Protein AF-A0A7S1QKM8-F1 (afdb_monomer)

Organism: Alexandrium catenella (NCBI:txid2925)

Foldseek 3Di:
DDKAFQVVQLLLLLQLVLVLCVVQVLEAEAAECVQPLDQVSQVSNLPGPRHDFHEYQALVSCLSHLVRGLEYEHPYFDDDLVRLLSQLVSVLVRHQAEYEDQDLNSLVSNLVSVVVSVAAHEYAFEEELPQPDDGDDAQVSLLVSVVSNVVRVSYDYQYHEQENPVLQQPAEAVVSLVSLLSSLVRSVRNQVSCVVSVHHHNAYEYEEPRCQSSNSVNVRGSYYYYYCSSADFPRQQSHADPVRHGDPSRDHGIDDDWDFPDADVVVRDTDTPDACVNDPQPVHDGDDPPDPPPRDDDDHPDDPPDDD

Nearest PDB structures (foldseek):
  7yqa-assembly2_C  TM=9.653E-01  e=4.923E-33  Chlamydomonas reinhardtii
  7yqa-assembly2_D  TM=9.773E-01  e=6.241E-33  Chlamydomonas reinhardtii
  7yqa-assembly1_B  TM=9.804E-01  e=2.441E-32  Chlamydomonas reinhardtii
  7yqa-assembly1_A  TM=9.303E-01  e=1.336E-33  Chlamydomonas reinhardtii
  6qkb-assembly1_B  TM=9.592E-01  e=1.888E-28  Paracoccus denitrificans

Solvent-accessible surface area (backbone atoms only — not comparable to full-atom values): 16597 Å² total; per-residue (Å²): 97,45,84,42,76,41,62,70,33,25,54,49,22,50,51,49,54,45,56,61,44,61,79,32,85,76,36,34,38,27,41,25,42,72,68,70,77,44,60,70,62,50,50,63,46,57,75,39,75,58,37,74,34,35,26,20,68,45,61,72,54,41,67,68,37,36,88,80,59,36,26,38,37,32,76,41,71,52,92,46,61,73,57,24,35,58,49,31,50,43,37,64,73,68,20,48,44,31,37,31,29,63,47,63,70,38,44,51,38,40,31,56,19,11,56,73,54,73,38,71,34,39,32,24,42,29,34,36,30,72,49,83,78,63,43,28,83,46,36,68,54,49,39,53,46,51,56,56,49,69,76,35,82,28,44,38,83,34,25,35,35,40,52,49,69,70,37,41,70,41,37,53,32,68,61,23,48,50,46,41,52,52,24,44,50,49,46,43,53,30,51,52,43,25,44,76,72,72,41,68,61,81,36,28,33,24,38,30,65,60,35,37,68,55,37,46,68,59,81,54,36,35,28,31,34,34,33,50,44,41,25,40,50,77,67,62,40,61,20,27,36,92,89,66,46,62,43,70,86,43,43,75,12,66,44,72,49,62,48,81,76,45,76,41,73,92,77,74,41,74,39,60,62,53,48,71,94,74,46,76,54,93,85,45,71,80,84,61,90,96,54,62,83,86,75,60,90,76,82,88,91,81,63,103,81,69,83,135

Radius of gyration: 21.2 Å; Cα contacts (8 Å, |Δi|>4): 618; chains: 1; bounding box: 53×43×66 Å

Mean predicted aligned error: 3.87 Å

Sequence (308 aa):
PALVLELDALEANIRRMTETLGGFPDVALRPHAKSHKTVEVAMLQMHQPRTVGVCCQKVAEAVAMADAVGDILLTNEIATPAKARRLAALARRGCSVTAVVDSLQSAELLAAAARTEGVRLGVLVDVNVGQDRCGVDGPQEAVALARGLAELPELHFRGIQGYQGLAQHIRNHSERSAAAAAAAARAREVVSALEAAGFQCEVVTGGGTGTYEFDAASGVFTEVQPGSYVFGDVDYSRNLDAEGDPVSAWRQSLFVAATVVSRNTAARRVVLDAGLKAVSYDSGPPLVRGWPDSAARIESGGGGHTNP

InterPro domains:
  IPR001608 Alanine racemase, N-terminal [PF01168] (6-233)
  IPR026956 D-serine dehydratase-like domain [PF14031] (253-288)
  IPR029066 PLP-binding barrel [G3DSA:3.20.20.10] (7-231)
  IPR029066 PLP-binding barrel [SSF51419] (7-237)
  IPR042208 D-serine dehydratase-like domain superfamily [G3DSA:2.40.37.20] (1-293)
  IPR051466 D-amino acid metabolism enzyme [PTHR28004] (1-286)

Structure (mmCIF, N/CA/C/O backbone):
data_AF-A0A7S1QKM8-F1
#
_entry.id   AF-A0A7S1QKM8-F1
#
loop_
_atom_site.group_PDB
_atom_site.id
_atom_site.type_symbol
_atom_site.label_atom_id
_atom_site.label_alt_id
_atom_site.label_comp_id
_atom_site.label_asym_id
_atom_site.label_entity_id
_atom_site.label_seq_id
_atom_site.pdbx_PDB_ins_code
_atom_site.Cartn_x
_atom_site.Cartn_y
_atom_site.Cartn_z
_atom_site.occupancy
_atom_site.B_iso_or_equiv
_atom_site.auth_seq_id
_atom_site.auth_comp_id
_atom_site.auth_asym_id
_atom_site.auth_atom_id
_atom_site.pdbx_PDB_model_num
ATOM 1 N N . PRO A 1 1 ? 3.339 0.721 -29.701 1.00 95.25 1 PRO A N 1
ATOM 2 C CA . PRO A 1 1 ? 3.764 0.154 -28.398 1.00 95.25 1 PRO A CA 1
ATOM 3 C C . PRO A 1 1 ? 2.624 -0.576 -27.658 1.00 95.25 1 PRO A C 1
ATOM 5 O O . PRO A 1 1 ? 1.459 -0.231 -27.846 1.00 95.25 1 PRO A O 1
ATOM 8 N N . ALA A 1 2 ? 2.957 -1.563 -26.821 1.00 97.94 2 ALA A N 1
ATOM 9 C CA . ALA A 1 2 ? 1.993 -2.307 -25.999 1.00 97.94 2 ALA A CA 1
ATOM 10 C C . ALA A 1 2 ? 2.576 -2.632 -24.618 1.00 97.94 2 ALA A C 1
ATOM 12 O O . ALA A 1 2 ? 3.762 -2.940 -24.520 1.00 97.94 2 ALA A O 1
ATOM 13 N N . LEU A 1 3 ? 1.748 -2.587 -23.571 1.00 97.62 3 LEU A N 1
ATOM 14 C CA . LEU A 1 3 ? 2.111 -3.096 -22.248 1.00 97.62 3 LEU A CA 1
ATOM 15 C C . LEU A 1 3 ? 1.939 -4.621 -22.259 1.00 97.62 3 LEU A C 1
ATOM 17 O O . LEU A 1 3 ? 0.858 -5.118 -22.569 1.00 97.62 3 LEU A O 1
ATOM 21 N N . VAL A 1 4 ? 3.013 -5.349 -21.981 1.00 97.94 4 VAL A N 1
ATOM 22 C CA . VAL A 1 4 ? 3.089 -6.808 -22.075 1.00 97.94 4 VAL A CA 1
ATOM 23 C C . VAL A 1 4 ? 3.390 -7.376 -20.701 1.00 97.94 4 VAL A C 1
ATOM 25 O O . VAL A 1 4 ? 4.343 -6.951 -20.047 1.00 97.94 4 VAL A O 1
ATOM 28 N N . LEU A 1 5 ? 2.584 -8.351 -20.293 1.00 98.00 5 LEU A N 1
ATOM 29 C CA . LEU A 1 5 ? 2.762 -9.093 -19.057 1.00 98.00 5 LEU A CA 1
ATOM 30 C C . LEU A 1 5 ? 3.339 -10.478 -19.363 1.00 98.00 5 LEU A C 1
ATOM 32 O O . LEU A 1 5 ? 2.802 -11.204 -20.196 1.00 98.00 5 LEU A O 1
ATOM 36 N N . GLU A 1 6 ? 4.424 -10.836 -18.688 1.00 98.06 6 GLU A N 1
ATOM 37 C CA . GLU A 1 6 ? 4.975 -12.188 -18.665 1.00 98.06 6 GLU A CA 1
ATOM 38 C C . GLU A 1 6 ? 4.320 -12.940 -17.500 1.00 98.06 6 GLU A C 1
ATOM 40 O O . GLU A 1 6 ? 4.589 -12.656 -16.329 1.00 98.06 6 GLU A O 1
ATOM 45 N N . LEU A 1 7 ? 3.383 -13.828 -17.833 1.00 98.06 7 LEU A N 1
ATOM 46 C CA . LEU A 1 7 ? 2.485 -14.437 -16.858 1.00 98.06 7 LEU A CA 1
ATOM 47 C C . LEU A 1 7 ? 3.230 -15.359 -15.886 1.00 98.06 7 LEU A C 1
ATOM 49 O O . LEU A 1 7 ? 2.967 -15.292 -14.686 1.00 98.06 7 LEU A O 1
ATOM 53 N N . ASP A 1 8 ? 4.209 -16.134 -16.361 1.00 98.38 8 ASP A N 1
ATOM 54 C CA . ASP A 1 8 ? 4.941 -17.079 -15.513 1.00 98.38 8 ASP A CA 1
ATOM 55 C C . ASP A 1 8 ? 5.763 -16.337 -14.446 1.00 98.38 8 ASP A C 1
ATOM 57 O O . ASP A 1 8 ? 5.828 -16.753 -13.285 1.00 98.38 8 ASP A O 1
ATOM 61 N N . ALA A 1 9 ? 6.382 -15.210 -14.809 1.00 98.25 9 ALA A N 1
ATOM 62 C CA . ALA A 1 9 ? 7.081 -14.330 -13.880 1.00 98.25 9 ALA A CA 1
ATOM 63 C C . ALA A 1 9 ? 6.127 -13.678 -12.874 1.00 98.25 9 ALA A C 1
ATOM 65 O O . ALA A 1 9 ? 6.453 -13.649 -11.687 1.00 98.25 9 ALA A O 1
ATOM 66 N N . LEU A 1 10 ? 4.959 -13.193 -13.312 1.00 98.62 10 LEU A N 1
ATOM 67 C CA . LEU A 1 10 ? 3.956 -12.626 -12.407 1.00 98.62 10 LEU A CA 1
ATOM 68 C C . LEU A 1 10 ? 3.489 -13.673 -11.382 1.00 98.62 10 LEU A C 1
ATOM 70 O O . LEU A 1 10 ? 3.520 -13.414 -10.179 1.00 98.62 10 LEU A O 1
ATOM 74 N N . GLU A 1 11 ? 3.110 -14.868 -11.829 1.00 98.31 11 GLU A N 1
ATOM 75 C CA . GLU A 1 11 ? 2.658 -15.947 -10.945 1.00 98.31 11 GLU A CA 1
ATOM 76 C C . GLU A 1 11 ? 3.771 -16.451 -10.014 1.00 98.31 11 GLU A C 1
ATOM 78 O O . GLU A 1 11 ? 3.518 -16.786 -8.853 1.00 98.31 11 GLU A O 1
ATOM 83 N N . ALA A 1 12 ? 5.022 -16.488 -10.485 1.00 98.31 12 ALA A N 1
ATOM 84 C CA . ALA A 1 12 ? 6.175 -16.796 -9.641 1.00 98.31 12 ALA A CA 1
ATOM 85 C C . ALA A 1 12 ? 6.385 -15.735 -8.548 1.00 98.31 12 ALA A C 1
ATOM 87 O O . ALA A 1 12 ? 6.608 -16.094 -7.393 1.00 98.31 12 ALA A O 1
ATOM 88 N N . ASN A 1 13 ? 6.263 -14.446 -8.880 1.00 98.56 13 ASN A N 1
ATOM 89 C CA . ASN A 1 13 ? 6.371 -13.358 -7.906 1.00 98.56 13 ASN A CA 1
ATOM 90 C C . ASN A 1 13 ? 5.248 -13.411 -6.860 1.00 98.56 13 ASN A C 1
ATOM 92 O O . ASN A 1 13 ? 5.504 -13.237 -5.668 1.00 98.56 13 ASN A O 1
ATOM 96 N N . ILE A 1 14 ? 4.011 -13.677 -7.301 1.00 98.50 14 ILE A N 1
ATOM 97 C CA . ILE A 1 14 ? 2.837 -13.828 -6.432 1.00 98.50 14 ILE A CA 1
ATOM 98 C C . ILE A 1 14 ? 3.057 -14.945 -5.406 1.00 98.50 14 ILE A C 1
ATOM 100 O O . ILE A 1 14 ? 2.920 -14.692 -4.209 1.00 98.50 14 ILE A O 1
ATOM 104 N N . ARG A 1 15 ? 3.468 -16.138 -5.857 1.00 97.94 15 ARG A N 1
ATOM 105 C CA . ARG A 1 15 ? 3.771 -17.268 -4.962 1.00 97.94 15 ARG A CA 1
ATOM 106 C C . ARG A 1 15 ? 4.905 -16.945 -3.998 1.00 97.94 15 ARG A C 1
ATOM 108 O O . ARG A 1 15 ? 4.739 -17.111 -2.790 1.00 97.94 15 ARG A O 1
ATOM 115 N N . ARG A 1 16 ? 6.015 -16.405 -4.515 1.00 97.50 16 ARG A N 1
ATOM 116 C CA . ARG A 1 16 ? 7.198 -16.078 -3.712 1.00 97.50 16 ARG A CA 1
ATOM 117 C C . ARG A 1 16 ? 6.876 -15.142 -2.550 1.00 97.50 16 ARG A C 1
ATOM 119 O O . ARG A 1 16 ? 7.373 -15.363 -1.456 1.00 97.50 16 ARG A O 1
ATOM 126 N N . MET A 1 17 ? 6.039 -14.122 -2.757 1.00 97.88 17 MET A N 1
ATOM 127 C CA . MET A 1 17 ? 5.629 -13.218 -1.674 1.00 97.88 17 MET A CA 1
ATOM 128 C C . MET A 1 17 ? 4.993 -13.981 -0.509 1.00 97.88 17 MET A C 1
ATOM 130 O O . MET A 1 17 ? 5.359 -13.775 0.646 1.00 97.88 17 MET A O 1
ATOM 134 N N . THR A 1 18 ? 4.068 -14.892 -0.806 1.00 95.81 18 THR A N 1
ATOM 135 C CA . THR A 1 18 ? 3.399 -15.680 0.235 1.00 95.81 18 THR A CA 1
ATOM 136 C C . THR A 1 18 ? 4.277 -16.775 0.831 1.00 95.81 18 THR A C 1
ATOM 138 O O . THR A 1 18 ? 4.128 -17.083 2.011 1.00 95.81 18 THR A O 1
ATOM 141 N N . GLU A 1 19 ? 5.232 -17.312 0.065 1.00 96.75 19 GLU A N 1
ATOM 142 C CA . GLU A 1 19 ? 6.268 -18.217 0.577 1.00 96.75 19 GLU A CA 1
ATOM 143 C C . GLU A 1 19 ? 7.169 -17.499 1.589 1.00 96.75 19 GLU A C 1
ATOM 145 O O . GLU A 1 19 ? 7.347 -18.003 2.697 1.00 96.75 19 GLU A O 1
ATOM 150 N N . THR A 1 20 ? 7.662 -16.296 1.266 1.00 95.56 20 THR A N 1
ATOM 151 C CA . THR A 1 20 ? 8.459 -15.489 2.204 1.00 95.56 20 THR A CA 1
ATOM 152 C C . THR A 1 20 ? 7.645 -15.115 3.441 1.00 95.56 20 THR A C 1
ATOM 154 O O . THR A 1 20 ? 8.115 -15.284 4.566 1.00 95.56 20 THR A O 1
ATOM 157 N N . LEU A 1 21 ? 6.390 -14.682 3.264 1.00 96.62 21 LEU A N 1
ATOM 158 C CA . LEU A 1 21 ? 5.497 -14.387 4.391 1.00 96.62 21 LEU A CA 1
ATOM 159 C C . LEU A 1 21 ? 5.140 -15.620 5.233 1.00 96.62 21 LEU A C 1
ATOM 161 O O . LEU A 1 21 ? 4.697 -15.477 6.370 1.00 96.62 21 LEU A O 1
ATOM 165 N N . GLY A 1 22 ? 5.389 -16.835 4.736 1.00 96.56 22 GLY A N 1
ATOM 166 C CA . GLY A 1 22 ? 5.305 -18.064 5.521 1.00 96.56 22 GLY A CA 1
ATOM 167 C C . GLY A 1 22 ? 6.188 -18.056 6.775 1.00 96.56 22 GLY A C 1
ATOM 168 O O . GLY A 1 22 ? 5.835 -18.720 7.749 1.00 96.56 22 GLY A O 1
ATOM 169 N N . GLY A 1 23 ? 7.273 -17.270 6.783 1.00 97.00 23 GLY A N 1
ATOM 170 C CA . GLY A 1 23 ? 8.137 -17.056 7.950 1.00 97.00 23 GLY A CA 1
ATOM 171 C C . GLY A 1 23 ? 7.540 -16.160 9.044 1.00 97.00 23 GLY A C 1
ATOM 172 O O . GLY A 1 23 ? 8.079 -16.125 10.148 1.00 97.00 23 GLY A O 1
ATOM 173 N N . PHE A 1 24 ? 6.423 -15.476 8.774 1.00 97.38 24 PHE A N 1
ATOM 174 C CA . PHE A 1 24 ? 5.782 -14.523 9.686 1.00 97.38 24 PHE A CA 1
ATOM 175 C C . PHE A 1 24 ? 4.310 -14.914 9.891 1.00 97.38 24 PHE A C 1
ATOM 177 O O . PHE A 1 24 ? 3.410 -14.341 9.272 1.00 97.38 24 PHE A O 1
ATOM 184 N N . PRO A 1 25 ? 4.030 -15.943 10.714 1.00 94.06 25 PRO A N 1
ATOM 185 C CA . PRO A 1 25 ? 2.724 -16.587 10.735 1.00 94.06 25 PRO A CA 1
ATOM 186 C C . PRO A 1 25 ? 1.568 -15.699 11.205 1.00 94.06 25 PRO A C 1
ATOM 188 O O . PRO A 1 25 ? 0.426 -15.992 10.851 1.00 94.06 25 PRO A O 1
ATOM 191 N N . ASP A 1 26 ? 1.868 -14.619 11.918 1.00 96.00 26 ASP A N 1
ATOM 192 C CA . ASP A 1 26 ? 0.886 -13.675 12.455 1.00 96.00 26 ASP A CA 1
ATOM 193 C C . ASP A 1 26 ? 0.690 -12.439 11.559 1.00 96.00 26 ASP A C 1
ATOM 195 O O . ASP A 1 26 ? -0.041 -11.519 11.921 1.00 96.00 26 ASP A O 1
ATOM 199 N N . VAL A 1 27 ? 1.330 -12.413 10.383 1.00 98.50 27 VAL A N 1
ATOM 200 C CA . VAL A 1 27 ? 1.268 -11.292 9.441 1.00 98.50 27 VAL A CA 1
ATOM 201 C C . VAL A 1 27 ? 0.475 -11.684 8.199 1.00 98.50 27 VAL A C 1
ATOM 203 O O . VAL A 1 27 ? 0.784 -12.657 7.501 1.00 98.50 27 VAL A O 1
ATOM 206 N N . ALA A 1 28 ? -0.567 -10.909 7.919 1.00 98.62 28 ALA A N 1
ATOM 207 C CA . ALA A 1 28 ? -1.385 -11.039 6.727 1.00 98.62 28 ALA A CA 1
ATOM 208 C C . ALA A 1 28 ? -0.788 -10.276 5.534 1.00 98.62 28 ALA A C 1
ATOM 210 O O . ALA A 1 28 ? -0.077 -9.280 5.682 1.00 98.62 28 ALA A O 1
ATOM 211 N N . LEU A 1 29 ? -1.129 -10.721 4.327 1.00 98.81 29 LEU A N 1
ATOM 212 C CA . LEU A 1 29 ? -0.844 -10.009 3.089 1.00 98.81 29 LEU A CA 1
ATOM 213 C C . LEU A 1 29 ? -2.105 -9.275 2.627 1.00 98.81 29 LEU A C 1
ATOM 215 O O . LEU A 1 29 ? -3.150 -9.889 2.418 1.00 98.81 29 LEU A O 1
ATOM 219 N N . ARG A 1 30 ? -2.004 -7.971 2.384 1.00 98.81 30 ARG A N 1
ATOM 220 C CA . ARG A 1 30 ? -3.048 -7.207 1.698 1.00 98.81 30 ARG A CA 1
ATOM 221 C C . ARG A 1 30 ? -2.434 -6.453 0.523 1.00 98.81 30 ARG A C 1
ATOM 223 O O . ARG A 1 30 ? -2.050 -5.292 0.655 1.00 98.81 30 ARG A O 1
ATOM 230 N N . PRO A 1 31 ? -2.294 -7.097 -0.643 1.00 98.69 31 PRO A N 1
ATOM 231 C CA . PRO A 1 31 ? -1.526 -6.532 -1.725 1.00 98.69 31 PRO A CA 1
ATOM 232 C C . PRO A 1 31 ? -2.205 -5.298 -2.306 1.00 98.69 31 PRO A C 1
ATOM 234 O O . PRO A 1 31 ? -3.427 -5.120 -2.253 1.00 98.69 31 PRO A O 1
ATOM 237 N N . HIS A 1 32 ? -1.390 -4.420 -2.880 1.00 98.69 32 HIS A N 1
ATOM 238 C CA . HIS A 1 32 ? -1.867 -3.117 -3.307 1.00 98.69 32 HIS A CA 1
ATOM 239 C C . HIS A 1 32 ? -2.251 -3.076 -4.786 1.00 98.69 32 HIS A C 1
ATOM 241 O O . HIS A 1 32 ? -1.406 -2.995 -5.680 1.00 98.69 32 HIS A O 1
ATOM 247 N N . ALA A 1 33 ? -3.557 -2.981 -5.035 1.00 98.56 33 ALA A N 1
ATOM 248 C CA . ALA A 1 33 ? -4.129 -2.947 -6.374 1.00 98.56 33 ALA A CA 1
ATOM 249 C C . ALA A 1 33 ? -3.745 -1.701 -7.191 1.00 98.56 33 ALA A C 1
ATOM 251 O O . ALA A 1 33 ? -3.908 -1.699 -8.410 1.00 98.56 33 ALA A O 1
ATOM 252 N N . LYS A 1 34 ? -3.191 -0.648 -6.567 1.00 98.19 34 LYS A N 1
ATOM 253 C CA . LYS A 1 34 ? -2.778 0.574 -7.277 1.00 98.19 34 LYS A CA 1
ATOM 254 C C . LYS A 1 34 ? -1.708 0.322 -8.332 1.00 98.19 34 LYS A C 1
ATOM 256 O O . LYS A 1 34 ? -1.644 1.085 -9.294 1.00 98.19 34 LYS A O 1
ATOM 261 N N . SER A 1 35 ? -0.906 -0.729 -8.144 1.00 96.69 35 SER A N 1
ATOM 262 C CA . SER A 1 35 ? 0.174 -1.098 -9.054 1.00 96.69 35 SER A CA 1
ATOM 263 C C . SER A 1 35 ? -0.357 -1.631 -10.387 1.00 96.69 35 SER A C 1
ATOM 265 O O . SER A 1 35 ? 0.216 -1.312 -11.420 1.00 96.69 35 SER A O 1
ATOM 267 N N . HIS A 1 36 ? -1.453 -2.400 -10.386 1.00 98.00 36 HIS A N 1
ATOM 268 C CA . HIS A 1 36 ? -1.953 -3.098 -11.584 1.00 98.00 36 HIS A CA 1
ATOM 269 C C . HIS A 1 36 ? -3.360 -2.690 -12.023 1.00 98.00 36 HIS A C 1
ATOM 271 O O . HIS A 1 36 ? -3.678 -2.803 -13.203 1.00 98.00 36 HIS A O 1
ATOM 277 N N . LYS A 1 37 ? -4.223 -2.248 -11.099 1.00 98.06 37 LYS A N 1
ATOM 278 C CA . LYS A 1 37 ? -5.617 -1.830 -11.353 1.00 98.06 37 LYS A CA 1
ATOM 279 C C . LYS A 1 37 ? -6.420 -2.840 -12.189 1.00 98.06 37 LYS A C 1
ATOM 281 O O . LYS A 1 37 ? -7.310 -2.465 -12.942 1.00 98.06 37 LYS A O 1
ATOM 286 N N . THR A 1 38 ? -6.086 -4.117 -12.033 1.00 98.31 38 THR A N 1
ATOM 287 C CA . THR A 1 38 ? -6.604 -5.244 -12.819 1.00 98.31 38 THR A CA 1
ATOM 288 C C . THR A 1 38 ? -7.193 -6.286 -11.875 1.00 98.31 38 THR A C 1
ATOM 290 O O . THR A 1 38 ? -6.484 -6.736 -10.969 1.00 98.31 38 THR A O 1
ATOM 293 N N . VAL A 1 39 ? -8.465 -6.642 -12.074 1.00 98.44 39 VAL A N 1
ATOM 294 C CA . VAL A 1 39 ? -9.218 -7.565 -11.205 1.00 98.44 39 VAL A CA 1
ATOM 295 C C . VAL A 1 39 ? -8.634 -8.971 -11.270 1.00 98.44 39 VAL A C 1
ATOM 297 O O . VAL A 1 39 ? -8.472 -9.620 -10.245 1.00 98.44 39 VAL A O 1
ATOM 300 N N . GLU A 1 40 ? -8.242 -9.423 -12.453 1.00 98.38 40 GLU A N 1
ATOM 301 C CA . GLU A 1 40 ? -7.679 -10.749 -12.687 1.00 98.38 40 GLU A CA 1
ATOM 302 C C . GLU A 1 40 ? -6.390 -10.956 -11.879 1.00 98.38 40 GLU A C 1
ATOM 304 O O . GLU A 1 40 ? -6.230 -11.981 -11.221 1.00 98.38 40 GLU A O 1
ATOM 309 N N . VAL A 1 41 ? -5.512 -9.945 -11.834 1.00 98.50 41 VAL A N 1
ATOM 310 C CA . VAL A 1 41 ? -4.290 -9.978 -11.009 1.00 98.50 41 VAL A CA 1
ATOM 311 C C . VAL A 1 41 ? -4.628 -9.966 -9.516 1.00 98.50 41 VAL A C 1
ATOM 313 O O . VAL A 1 41 ? -4.035 -10.735 -8.763 1.00 98.50 41 VAL A O 1
ATOM 316 N N . ALA A 1 42 ? -5.609 -9.158 -9.090 1.00 98.56 42 ALA A N 1
ATOM 317 C CA . ALA A 1 42 ? -6.073 -9.167 -7.700 1.00 98.56 42 ALA A CA 1
ATOM 318 C C . ALA A 1 42 ? -6.576 -10.561 -7.299 1.00 98.56 42 ALA A C 1
ATOM 320 O O . ALA A 1 42 ? -6.218 -11.068 -6.241 1.00 98.56 42 ALA A O 1
ATOM 321 N N . MET A 1 43 ? -7.342 -11.224 -8.168 1.00 98.56 43 MET A N 1
ATOM 322 C CA . MET A 1 43 ? -7.837 -12.572 -7.902 1.00 98.56 43 MET A CA 1
ATOM 323 C C . MET A 1 43 ? -6.710 -13.601 -7.842 1.00 98.56 43 MET A C 1
ATOM 325 O O . MET A 1 43 ? -6.740 -14.459 -6.966 1.00 98.56 43 MET A O 1
ATOM 329 N N . LEU A 1 44 ? -5.678 -13.517 -8.689 1.00 98.38 44 LEU A N 1
ATOM 330 C CA . LEU A 1 44 ? -4.497 -14.388 -8.565 1.00 98.38 44 LEU A CA 1
ATOM 331 C C . LEU A 1 44 ? -3.817 -14.254 -7.193 1.00 98.38 44 LEU A C 1
ATOM 333 O O . LEU A 1 44 ? -3.356 -15.253 -6.638 1.00 98.38 44 LEU A O 1
ATOM 337 N N . GLN A 1 45 ? -3.790 -13.045 -6.627 1.00 98.56 45 GLN A N 1
ATOM 338 C CA . GLN A 1 45 ? -3.270 -12.801 -5.280 1.00 98.56 45 GLN A CA 1
ATOM 339 C C . GLN A 1 45 ? -4.214 -13.320 -4.188 1.00 98.56 45 GLN A C 1
ATOM 341 O O . GLN A 1 45 ? -3.752 -13.949 -3.238 1.00 98.56 45 GLN A O 1
ATOM 346 N N . MET A 1 46 ? -5.527 -13.110 -4.334 1.00 98.31 46 MET A N 1
ATOM 347 C CA . MET A 1 46 ? -6.543 -13.592 -3.387 1.00 98.31 46 MET A CA 1
ATOM 348 C C . MET A 1 46 ? -6.572 -15.119 -3.258 1.00 98.31 46 MET A C 1
ATOM 350 O O . MET A 1 46 ? -6.942 -15.630 -2.207 1.00 98.31 46 MET A O 1
ATOM 354 N N . HIS A 1 47 ? -6.154 -15.855 -4.293 1.00 97.62 47 HIS A N 1
ATOM 355 C CA . HIS A 1 47 ? -6.008 -17.313 -4.226 1.00 97.62 47 HIS A CA 1
ATOM 356 C C . HIS A 1 47 ? -4.756 -17.779 -3.464 1.00 97.62 47 HIS A C 1
ATOM 358 O O . HIS A 1 47 ? -4.583 -18.984 -3.275 1.00 97.62 47 HIS A O 1
ATOM 364 N N . GLN A 1 48 ? -3.873 -16.870 -3.037 1.00 97.88 48 GLN A N 1
ATOM 365 C CA . GLN A 1 48 ? -2.701 -17.235 -2.246 1.00 97.88 48 GLN A CA 1
ATOM 366 C C . GLN A 1 48 ? -3.004 -17.284 -0.741 1.00 97.88 48 GLN A C 1
ATOM 368 O O . GLN A 1 48 ? -3.842 -16.523 -0.249 1.00 97.88 48 GLN A O 1
ATOM 373 N N . PRO A 1 49 ? -2.285 -18.127 0.022 1.00 96.31 49 PRO A N 1
ATOM 374 C CA . PRO A 1 49 ? -2.385 -18.150 1.476 1.00 96.31 49 PRO A CA 1
ATOM 375 C C . PRO A 1 49 ? -2.104 -16.780 2.098 1.00 96.31 49 PRO A C 1
ATOM 377 O O . PRO A 1 49 ? -1.288 -16.017 1.589 1.00 96.31 49 PRO A O 1
ATOM 380 N N . ARG A 1 50 ? -2.715 -16.509 3.257 1.00 94.75 50 ARG A N 1
ATOM 381 C CA . ARG A 1 50 ? -2.516 -15.282 4.061 1.00 94.75 50 ARG A CA 1
ATOM 382 C C . ARG A 1 50 ? -3.014 -13.987 3.415 1.00 94.75 50 ARG A C 1
ATOM 384 O O . ARG A 1 50 ? -2.913 -12.943 4.055 1.00 94.75 50 ARG A O 1
ATOM 391 N N . THR A 1 51 ? -3.568 -14.033 2.205 1.00 98.19 51 THR A N 1
ATOM 392 C CA . THR A 1 51 ? -4.140 -12.852 1.556 1.00 98.19 51 THR A CA 1
ATOM 393 C C . THR A 1 51 ? -5.531 -12.546 2.117 1.00 98.19 51 THR A C 1
ATOM 395 O O . THR A 1 51 ? -6.414 -13.398 2.069 1.00 98.19 51 THR A O 1
ATOM 398 N N . VAL A 1 52 ? -5.741 -11.337 2.650 1.00 97.81 52 VAL A N 1
ATOM 399 C CA . VAL A 1 52 ? -6.961 -10.964 3.411 1.00 97.81 52 VAL A CA 1
ATOM 400 C C . VAL A 1 52 ? -7.834 -9.897 2.734 1.00 97.81 52 VAL A C 1
ATOM 402 O O . VAL A 1 52 ? -8.677 -9.272 3.373 1.00 97.81 52 VAL A O 1
ATOM 405 N N . GLY A 1 53 ? -7.629 -9.662 1.441 1.00 98.44 53 GLY A N 1
ATOM 406 C CA . GLY A 1 53 ? -8.282 -8.604 0.665 1.00 98.44 53 GLY A CA 1
ATOM 407 C C . GLY A 1 53 ? -7.256 -7.806 -0.128 1.00 98.44 53 GLY A C 1
ATOM 408 O O . GLY A 1 53 ? -6.110 -8.229 -0.234 1.00 98.44 53 GLY A O 1
ATOM 409 N N . VAL A 1 54 ? -7.625 -6.632 -0.653 1.00 98.75 54 VAL A N 1
ATOM 410 C CA . VAL A 1 54 ? -6.671 -5.746 -1.356 1.00 98.75 54 VAL A CA 1
ATOM 411 C C . VAL A 1 54 ? -6.702 -4.306 -0.855 1.00 98.75 54 VAL A C 1
ATOM 413 O O . VAL A 1 54 ? -7.728 -3.798 -0.397 1.00 98.75 54 VAL A O 1
ATOM 416 N N . CYS A 1 55 ? -5.566 -3.623 -0.991 1.00 98.88 55 CYS A N 1
ATOM 417 C CA . CYS A 1 55 ? -5.458 -2.184 -0.783 1.00 98.88 55 CYS A CA 1
ATOM 418 C C . CYS A 1 55 ? -5.790 -1.420 -2.069 1.00 98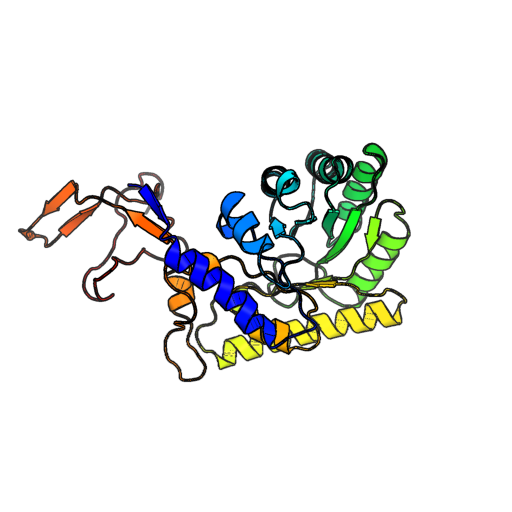.88 55 CYS A C 1
ATOM 420 O O . CYS A 1 55 ? -5.225 -1.685 -3.135 1.00 98.88 55 CYS A O 1
ATOM 422 N N . CYS A 1 56 ? -6.628 -0.392 -1.965 1.00 98.81 56 CYS A N 1
ATOM 423 C CA . CYS A 1 56 ? -6.923 0.565 -3.031 1.00 98.81 56 CYS A CA 1
ATOM 424 C C . CYS A 1 56 ? -6.521 1.979 -2.597 1.00 98.81 56 CYS A C 1
ATOM 426 O O . CYS A 1 56 ? -6.813 2.382 -1.479 1.00 98.81 56 CYS A O 1
ATOM 428 N N . GLN A 1 57 ? -5.912 2.775 -3.486 1.00 98.44 57 GLN A N 1
ATOM 429 C CA . GLN A 1 57 ? -5.539 4.158 -3.132 1.00 98.44 57 GLN A CA 1
ATOM 430 C C . GLN A 1 57 ? -6.703 5.140 -3.330 1.00 98.44 57 GLN A C 1
ATOM 432 O O . GLN A 1 57 ? -6.721 6.231 -2.761 1.00 98.44 57 GLN A O 1
ATOM 437 N N . LYS A 1 58 ? -7.659 4.808 -4.206 1.00 98.38 58 LYS A N 1
ATOM 438 C CA . LYS A 1 58 ? -8.789 5.672 -4.567 1.00 98.38 58 LYS A CA 1
ATOM 439 C C . LYS A 1 58 ? -10.083 4.876 -4.634 1.00 98.38 58 LYS A C 1
ATOM 441 O O . LYS A 1 58 ? -10.096 3.717 -5.034 1.00 98.38 58 LYS A O 1
ATOM 446 N N . VAL A 1 59 ? -11.197 5.556 -4.362 1.00 98.31 59 VAL A N 1
ATOM 447 C CA . VAL A 1 59 ? -12.549 4.969 -4.427 1.00 98.31 59 VAL A CA 1
ATOM 448 C C . VAL A 1 59 ? -12.858 4.356 -5.794 1.00 98.31 59 VAL A C 1
ATOM 450 O O . VAL A 1 59 ? -13.525 3.336 -5.857 1.00 98.31 59 VAL A O 1
ATOM 453 N N . ALA A 1 60 ? -12.364 4.933 -6.893 1.00 98.00 60 ALA A N 1
ATOM 454 C CA . ALA A 1 60 ? -12.577 4.358 -8.225 1.00 98.00 60 ALA A CA 1
ATOM 455 C C . ALA A 1 60 ? -11.927 2.971 -8.382 1.00 98.00 60 ALA A C 1
ATOM 457 O O . ALA A 1 60 ? -12.497 2.104 -9.034 1.00 98.00 60 ALA A O 1
ATOM 458 N N . GLU A 1 61 ? -10.771 2.752 -7.751 1.00 98.44 61 GLU A N 1
ATOM 459 C CA . GLU A 1 61 ? -10.109 1.443 -7.723 1.00 98.44 61 GLU A CA 1
ATOM 460 C C . GLU A 1 61 ? -10.909 0.472 -6.856 1.00 98.44 61 GLU A C 1
ATOM 462 O O . GLU A 1 61 ? -11.205 -0.632 -7.297 1.00 98.44 61 GLU A O 1
ATOM 467 N N . ALA A 1 62 ? -11.355 0.920 -5.676 1.00 98.44 62 ALA A N 1
ATOM 468 C CA . ALA A 1 62 ? -12.207 0.122 -4.797 1.00 98.44 62 ALA A CA 1
ATOM 469 C C . ALA A 1 62 ? -13.501 -0.323 -5.499 1.00 98.44 62 ALA A C 1
ATOM 471 O O . ALA A 1 62 ? -13.873 -1.485 -5.418 1.00 98.44 62 ALA A O 1
ATOM 472 N N . VAL A 1 63 ? -14.153 0.573 -6.250 1.00 98.12 63 VAL A N 1
ATOM 473 C CA . VAL A 1 63 ? -15.357 0.255 -7.036 1.00 98.12 63 VAL A CA 1
ATOM 474 C C . VAL A 1 63 ? -15.089 -0.837 -8.071 1.00 98.12 63 VAL A C 1
ATOM 476 O O . VAL A 1 63 ? -15.953 -1.686 -8.266 1.00 98.12 63 VAL A O 1
ATOM 479 N N . ALA A 1 64 ? -13.923 -0.821 -8.723 1.00 97.94 64 ALA A N 1
ATOM 480 C CA . ALA A 1 64 ? -13.560 -1.829 -9.716 1.00 97.94 64 ALA A CA 1
ATOM 481 C C . ALA A 1 64 ? -13.225 -3.193 -9.084 1.00 97.94 64 ALA A C 1
ATOM 483 O O . ALA A 1 64 ? -13.461 -4.220 -9.708 1.00 97.94 64 ALA A O 1
ATOM 484 N N . MET A 1 65 ? -12.687 -3.202 -7.860 1.00 98.44 65 MET A N 1
ATOM 485 C CA . MET A 1 65 ? -12.209 -4.417 -7.186 1.00 98.44 65 MET A CA 1
ATOM 486 C C . MET A 1 65 ? -13.258 -5.088 -6.291 1.00 98.44 65 MET A C 1
ATOM 488 O O . MET A 1 65 ? -13.203 -6.300 -6.095 1.00 98.44 65 MET A O 1
ATOM 492 N N . ALA A 1 66 ? -14.196 -4.318 -5.731 1.00 97.44 66 ALA A N 1
ATOM 493 C CA . ALA A 1 66 ? -15.034 -4.747 -4.609 1.00 97.44 66 ALA A CA 1
ATOM 494 C C . ALA A 1 66 ? -15.854 -6.016 -4.875 1.00 97.44 66 ALA A C 1
ATOM 496 O O . ALA A 1 66 ? -15.903 -6.880 -4.007 1.00 97.44 66 ALA A O 1
ATOM 497 N N . ASP A 1 67 ? -16.460 -6.150 -6.059 1.00 95.50 67 ASP A N 1
ATOM 498 C CA . ASP A 1 67 ? -17.313 -7.310 -6.365 1.00 95.50 67 ASP A CA 1
ATOM 499 C C . ASP A 1 67 ? -16.527 -8.619 -6.478 1.00 95.50 67 ASP A C 1
ATOM 501 O O . ASP A 1 67 ? -17.080 -9.689 -6.246 1.00 95.50 67 ASP A O 1
ATOM 505 N N . ALA A 1 68 ? -15.251 -8.537 -6.860 1.00 97.06 68 ALA A N 1
ATOM 506 C CA . ALA A 1 68 ? -14.403 -9.707 -7.035 1.00 97.06 68 ALA A CA 1
ATOM 507 C C . ALA A 1 68 ? -13.670 -10.073 -5.739 1.00 97.06 68 ALA A C 1
ATOM 509 O O . ALA A 1 68 ? -13.612 -11.242 -5.371 1.00 97.06 68 ALA A O 1
ATOM 510 N N . VAL A 1 69 ? -13.121 -9.073 -5.042 1.00 97.31 69 VAL A N 1
ATOM 511 C CA . VAL A 1 69 ? -12.262 -9.295 -3.871 1.00 97.31 69 VAL A CA 1
ATOM 512 C C . VAL A 1 69 ? -13.060 -9.450 -2.575 1.00 97.31 69 VAL A C 1
ATOM 514 O O . VAL A 1 69 ? -12.656 -10.209 -1.699 1.00 97.31 69 VAL A O 1
ATOM 517 N N . GLY A 1 70 ? -14.167 -8.721 -2.416 1.00 97.12 70 GLY A N 1
ATOM 518 C CA . GLY A 1 70 ? -15.019 -8.785 -1.224 1.00 97.12 70 GLY A CA 1
ATOM 519 C C . GLY A 1 70 ? -14.453 -8.146 0.054 1.00 97.12 70 GLY A C 1
ATOM 520 O O . GLY A 1 70 ? -15.228 -7.901 0.972 1.00 97.12 70 GLY A O 1
ATOM 521 N N . ASP A 1 71 ? -13.158 -7.819 0.127 1.00 98.62 71 ASP A N 1
ATOM 522 C CA . ASP A 1 71 ? -12.547 -7.087 1.248 1.00 98.62 71 ASP A CA 1
ATOM 523 C C . ASP A 1 71 ? -11.549 -6.021 0.754 1.00 98.62 71 ASP A C 1
ATOM 525 O O . ASP A 1 71 ? -10.521 -6.325 0.137 1.00 98.62 71 ASP A O 1
ATOM 529 N N . ILE A 1 72 ? -11.864 -4.749 1.017 1.00 98.75 72 ILE A N 1
ATOM 530 C CA . ILE A 1 72 ? -11.097 -3.587 0.564 1.00 98.75 72 ILE A CA 1
ATOM 531 C C . ILE A 1 72 ? -10.629 -2.745 1.749 1.00 98.75 72 ILE A C 1
ATOM 533 O O . ILE A 1 72 ? -11.434 -2.270 2.553 1.00 98.75 72 ILE A O 1
ATOM 537 N N . LEU A 1 73 ? -9.330 -2.438 1.759 1.00 98.88 73 LEU A N 1
ATOM 538 C CA . LEU A 1 73 ? -8.767 -1.334 2.533 1.00 98.88 73 LEU A CA 1
ATOM 539 C C . LEU A 1 73 ? -8.507 -0.143 1.607 1.00 98.88 73 LEU A C 1
ATOM 541 O O . LEU A 1 73 ? -7.733 -0.243 0.652 1.00 98.88 73 LEU A O 1
ATOM 545 N N . LEU A 1 74 ? -9.129 1.000 1.882 1.00 98.81 74 LEU A N 1
ATOM 546 C CA . LEU A 1 74 ? -8.784 2.259 1.234 1.00 98.81 74 LEU A CA 1
ATOM 547 C C . LEU A 1 74 ? -7.641 2.937 2.004 1.00 98.81 74 LEU A C 1
ATOM 549 O O . LEU A 1 74 ? -7.873 3.559 3.038 1.00 98.81 74 LEU A O 1
ATOM 553 N N . THR A 1 75 ? -6.425 2.856 1.467 1.00 98.38 75 THR A N 1
ATOM 554 C CA . THR A 1 75 ? -5.168 3.326 2.086 1.00 98.38 75 THR A CA 1
ATOM 555 C C . THR A 1 75 ? -4.912 4.828 1.872 1.00 98.38 75 THR A C 1
ATOM 557 O O . THR A 1 75 ? -3.780 5.271 1.647 1.00 98.38 75 THR A O 1
ATOM 560 N N . ASN A 1 76 ? -5.989 5.623 1.842 1.00 97.88 76 ASN A N 1
ATOM 561 C CA . ASN A 1 76 ? -5.954 7.076 1.670 1.00 97.88 76 ASN A CA 1
ATOM 562 C C . ASN A 1 76 ? -7.241 7.734 2.185 1.00 97.88 76 ASN A C 1
ATOM 564 O O . ASN A 1 76 ? -8.324 7.152 2.110 1.00 97.88 76 ASN A O 1
ATOM 568 N N . GLU A 1 77 ? -7.130 9.000 2.564 1.00 97.94 77 GLU A N 1
ATOM 569 C CA . GLU A 1 77 ? -8.192 9.790 3.181 1.00 97.94 77 GLU A CA 1
ATOM 570 C C . GLU A 1 77 ? -9.298 10.149 2.179 1.00 97.94 77 GLU A C 1
ATOM 572 O O . GLU A 1 77 ? -9.077 10.316 0.966 1.00 97.94 77 GLU A O 1
ATOM 577 N N . ILE A 1 78 ? -10.511 10.339 2.705 1.00 97.31 78 ILE A N 1
ATOM 578 C CA . ILE A 1 78 ? -11.678 10.800 1.956 1.00 97.31 78 ILE A CA 1
ATOM 579 C C . ILE A 1 78 ? -12.049 12.220 2.370 1.00 97.31 78 ILE A C 1
ATOM 581 O O . ILE A 1 78 ? -12.595 12.462 3.435 1.00 97.31 78 ILE A O 1
ATOM 585 N N . ALA A 1 79 ? -11.858 13.157 1.446 1.00 94.88 79 ALA A N 1
ATOM 586 C CA . ALA A 1 79 ? -12.152 14.568 1.686 1.00 94.88 79 ALA A CA 1
ATOM 587 C C . ALA A 1 79 ? -13.508 15.046 1.128 1.00 94.88 79 ALA A C 1
ATOM 589 O O . ALA A 1 79 ? -13.792 16.240 1.1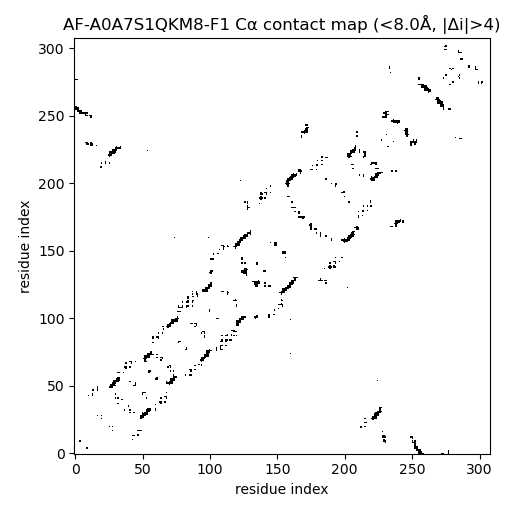69 1.00 94.88 79 ALA A O 1
ATOM 590 N N . THR A 1 80 ? -14.339 14.177 0.522 1.00 97.81 80 THR A N 1
ATOM 591 C CA . THR A 1 80 ? -15.615 14.626 -0.077 1.00 97.81 80 THR A CA 1
ATOM 592 C C . THR A 1 80 ? -16.804 13.697 0.197 1.00 97.81 80 THR A C 1
ATOM 594 O O . THR A 1 80 ? -16.663 12.475 0.076 1.00 97.81 80 THR A O 1
ATOM 597 N N . PRO A 1 81 ? -18.017 14.250 0.437 1.00 98.25 81 PRO A N 1
ATOM 598 C CA . PRO A 1 81 ? -19.228 13.454 0.661 1.00 98.25 81 PRO A CA 1
ATOM 599 C C . PRO A 1 81 ? -19.544 12.481 -0.480 1.00 98.25 81 PRO A C 1
ATOM 601 O O . PRO A 1 81 ? -19.954 11.346 -0.251 1.00 98.25 81 PRO A O 1
ATOM 604 N N . ALA A 1 82 ? -19.334 12.900 -1.733 1.00 98.06 82 ALA A N 1
ATOM 605 C CA . ALA A 1 82 ? -19.616 12.064 -2.899 1.00 98.06 82 ALA A CA 1
ATOM 606 C C . ALA A 1 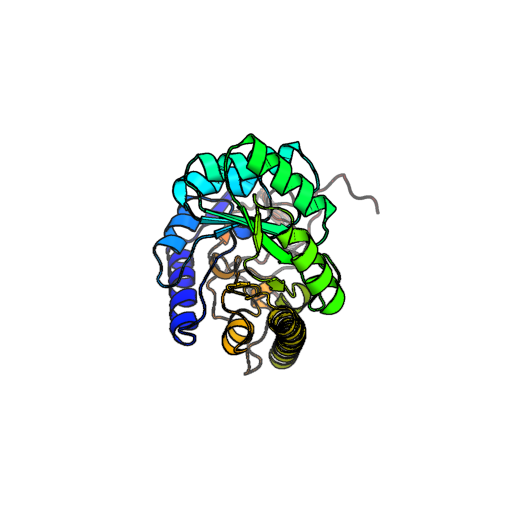82 ? -18.718 10.816 -2.957 1.00 98.06 82 ALA A C 1
ATOM 608 O O . ALA A 1 82 ? -19.177 9.737 -3.335 1.00 98.06 82 ALA A O 1
ATOM 609 N N . LYS A 1 83 ? -17.441 10.949 -2.574 1.00 98.38 83 LYS A N 1
ATOM 610 C CA . LYS A 1 83 ? -16.513 9.815 -2.500 1.00 98.38 83 LYS A CA 1
ATOM 611 C C . LYS A 1 83 ? -16.836 8.919 -1.302 1.00 98.38 83 LYS A C 1
ATOM 613 O O . LYS A 1 83 ? -16.845 7.705 -1.477 1.00 98.38 83 LYS A O 1
ATOM 618 N N . ALA A 1 84 ? -17.177 9.502 -0.150 1.00 98.56 84 ALA A N 1
ATOM 619 C CA . ALA A 1 84 ? -17.595 8.756 1.039 1.00 98.56 84 ALA A CA 1
ATOM 620 C C . ALA A 1 84 ? -18.837 7.891 0.763 1.00 98.56 84 ALA A C 1
ATOM 622 O O . ALA A 1 84 ? -18.817 6.693 1.021 1.00 98.56 84 ALA A O 1
ATOM 623 N N . ARG A 1 85 ? -19.880 8.459 0.136 1.00 98.38 85 ARG A N 1
ATOM 624 C CA . ARG A 1 85 ? -21.089 7.709 -0.263 1.00 98.38 85 ARG A CA 1
ATOM 625 C C . ARG A 1 85 ? -20.779 6.563 -1.216 1.00 98.38 85 ARG A C 1
ATOM 627 O O . ARG A 1 85 ? -21.269 5.459 -1.024 1.00 98.38 85 ARG A O 1
ATOM 634 N N . ARG A 1 86 ? -19.934 6.801 -2.225 1.00 98.25 86 ARG A N 1
ATOM 635 C CA . ARG A 1 86 ? -19.515 5.747 -3.162 1.00 98.25 86 ARG A CA 1
ATOM 636 C C . ARG A 1 86 ? -18.786 4.603 -2.465 1.00 98.25 86 ARG A C 1
ATOM 638 O O . ARG A 1 86 ? -19.011 3.461 -2.836 1.00 98.25 86 ARG A O 1
ATOM 645 N N . LEU A 1 87 ? -17.935 4.912 -1.489 1.00 98.44 87 LEU A N 1
ATOM 646 C CA . LEU A 1 87 ? -17.223 3.910 -0.703 1.00 98.44 87 LEU A CA 1
ATOM 647 C C . LEU A 1 87 ? -18.187 3.121 0.200 1.00 98.44 87 LEU A C 1
ATOM 649 O O . LEU A 1 87 ? -18.178 1.896 0.168 1.00 98.44 87 LEU A O 1
ATOM 653 N N . ALA A 1 88 ? -19.073 3.808 0.927 1.00 98.56 88 ALA A N 1
ATOM 654 C CA . ALA A 1 88 ? -20.077 3.179 1.789 1.00 98.56 88 ALA A CA 1
ATOM 655 C C . ALA A 1 88 ? -21.047 2.271 1.010 1.00 98.56 88 ALA A C 1
ATOM 657 O O . ALA A 1 88 ? -21.397 1.186 1.470 1.00 98.56 88 ALA A O 1
ATOM 658 N N . ALA A 1 89 ? -21.418 2.661 -0.213 1.00 98.44 89 ALA A N 1
ATOM 659 C CA . ALA A 1 89 ? -22.263 1.850 -1.082 1.00 98.44 89 ALA A CA 1
ATOM 660 C C . ALA A 1 89 ? -21.620 0.501 -1.465 1.00 98.44 89 ALA A C 1
ATOM 662 O O . ALA A 1 89 ? -22.345 -0.431 -1.809 1.00 98.44 89 ALA A O 1
ATOM 663 N N . LEU A 1 90 ? -20.287 0.363 -1.396 1.00 98.44 90 LEU A N 1
ATOM 664 C CA . LEU A 1 90 ? -19.615 -0.930 -1.588 1.00 98.44 90 LEU A CA 1
ATOM 665 C C . LEU A 1 90 ? -19.921 -1.888 -0.436 1.00 98.44 90 LEU A C 1
ATOM 667 O O . LEU A 1 90 ? -20.198 -3.060 -0.683 1.00 98.44 90 LEU A O 1
ATOM 671 N N . ALA A 1 91 ? -19.969 -1.386 0.801 1.00 98.12 91 ALA A N 1
ATOM 672 C CA . ALA A 1 91 ? -20.321 -2.206 1.955 1.00 98.12 91 ALA A CA 1
AT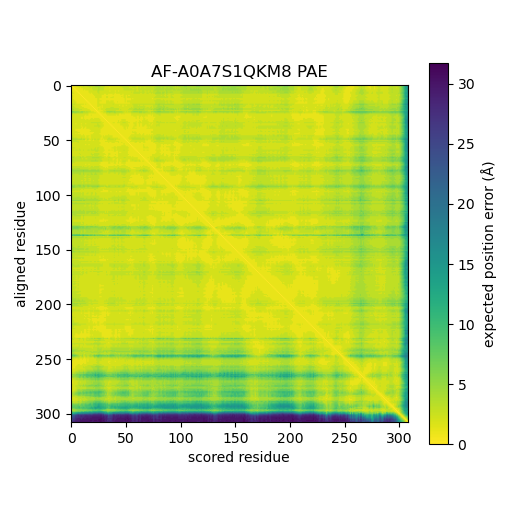OM 673 C C . ALA A 1 91 ? -21.756 -2.736 1.873 1.00 98.12 91 ALA A C 1
ATOM 675 O O . ALA A 1 91 ? -22.011 -3.906 2.147 1.00 98.12 91 ALA A O 1
ATOM 676 N N . ARG A 1 92 ? -22.688 -1.921 1.364 1.00 97.06 92 ARG A N 1
ATOM 677 C CA . ARG A 1 92 ? -24.082 -2.341 1.140 1.00 97.06 92 ARG A CA 1
ATOM 678 C C . ARG A 1 92 ? -24.203 -3.486 0.128 1.00 97.06 92 ARG A C 1
ATOM 680 O O . ARG A 1 92 ? -25.168 -4.242 0.166 1.00 97.06 92 ARG A O 1
ATOM 687 N N . ARG A 1 93 ? -23.231 -3.619 -0.778 1.00 95.88 93 ARG A N 1
ATOM 688 C CA . ARG A 1 93 ? -23.165 -4.684 -1.792 1.00 95.88 93 ARG A CA 1
ATOM 689 C C . ARG A 1 93 ? -22.522 -5.974 -1.271 1.00 95.88 93 ARG A C 1
ATOM 691 O O . ARG A 1 93 ? -22.394 -6.917 -2.039 1.00 95.88 93 ARG A O 1
ATOM 698 N N . GLY A 1 94 ? -22.141 -6.020 0.007 1.00 96.06 94 GLY A N 1
ATOM 699 C CA . GLY A 1 94 ? -21.542 -7.194 0.645 1.00 96.06 94 GLY A CA 1
ATOM 700 C C . GLY A 1 94 ? -20.015 -7.163 0.743 1.00 96.06 94 GLY A C 1
ATOM 701 O O . GLY A 1 94 ? -19.431 -8.154 1.165 1.00 96.06 94 GLY A O 1
ATOM 702 N N . CYS A 1 95 ? -19.362 -6.054 0.382 1.00 98.19 95 CYS A N 1
ATOM 703 C CA . CYS A 1 95 ? -17.916 -5.899 0.549 1.00 98.19 95 CYS A CA 1
ATOM 704 C C . CYS A 1 95 ? -17.573 -5.494 1.994 1.00 98.19 95 CYS A C 1
ATOM 706 O O . CYS A 1 95 ? -18.138 -4.545 2.529 1.00 98.19 95 CYS A O 1
ATOM 708 N N . SER A 1 96 ? -16.589 -6.132 2.616 1.00 98.56 96 SER A N 1
ATOM 709 C CA . SER A 1 96 ? -15.913 -5.578 3.791 1.00 98.56 96 SER A CA 1
ATOM 710 C C . SER A 1 96 ? -15.129 -4.337 3.355 1.00 98.56 96 SER A C 1
ATOM 712 O O . SER A 1 96 ? -14.372 -4.383 2.383 1.00 98.56 96 SER A O 1
ATOM 714 N N . VAL A 1 97 ? -15.359 -3.198 4.009 1.00 98.75 97 VAL A N 1
ATOM 715 C CA . VAL A 1 97 ? -14.719 -1.927 3.652 1.00 98.75 97 VAL A CA 1
ATOM 716 C C . VAL A 1 97 ? -14.103 -1.308 4.892 1.00 98.75 97 VAL A C 1
ATOM 718 O O . VAL A 1 97 ? -14.807 -0.963 5.843 1.00 98.75 97 VAL A O 1
ATOM 721 N N . THR A 1 98 ? -12.789 -1.122 4.837 1.00 98.88 98 THR A N 1
ATOM 722 C CA . THR A 1 98 ? -12.024 -0.345 5.811 1.00 98.88 98 THR A CA 1
ATOM 723 C C . THR A 1 98 ? -11.444 0.891 5.127 1.00 98.88 98 THR A C 1
ATOM 725 O O . THR A 1 98 ? -10.981 0.812 3.990 1.00 98.88 98 THR A O 1
ATOM 728 N N . ALA A 1 99 ? -11.477 2.045 5.788 1.00 98.69 99 ALA A N 1
ATOM 729 C CA . ALA A 1 99 ? -10.910 3.292 5.280 1.00 98.69 99 ALA A CA 1
ATOM 730 C C . ALA A 1 99 ? -9.920 3.900 6.272 1.00 98.69 99 ALA A C 1
ATOM 732 O O . ALA A 1 99 ? -10.046 3.727 7.479 1.00 98.69 99 ALA A O 1
ATOM 733 N N . VAL A 1 100 ? -8.951 4.640 5.757 1.00 98.62 100 VAL A N 1
ATOM 734 C CA . VAL A 1 100 ? -7.975 5.352 6.576 1.00 98.62 100 VAL A CA 1
ATOM 735 C C . VAL A 1 100 ? -8.436 6.795 6.817 1.00 98.62 100 VAL A C 1
ATOM 737 O O . VAL A 1 100 ? -8.973 7.444 5.913 1.00 98.62 100 VAL A O 1
ATOM 740 N N . VAL A 1 101 ? -8.258 7.282 8.046 1.00 98.75 101 VAL A N 1
ATOM 741 C CA . VAL A 1 101 ? -8.565 8.656 8.462 1.00 98.75 101 VAL A CA 1
ATOM 742 C C . VAL A 1 101 ? -7.439 9.230 9.315 1.00 98.75 101 VAL A C 1
ATOM 744 O O . VAL A 1 101 ? -6.861 8.540 10.144 1.00 98.75 101 VAL A O 1
ATOM 747 N N . ASP A 1 102 ? -7.178 10.519 9.159 1.00 98.31 102 ASP A N 1
ATOM 748 C CA . ASP A 1 102 ? -6.210 11.286 9.953 1.00 98.31 102 ASP A CA 1
ATOM 749 C C . ASP A 1 102 ? -6.865 12.460 10.702 1.00 98.31 102 ASP A C 1
ATOM 751 O O . ASP A 1 102 ? -6.210 13.231 11.394 1.00 98.31 102 ASP A O 1
ATOM 755 N N . SER A 1 103 ? -8.184 12.613 10.564 1.00 98.44 103 SER A N 1
ATOM 756 C CA . SER A 1 103 ? -8.933 13.749 11.087 1.00 98.44 103 SER A CA 1
ATOM 757 C C . SER A 1 103 ? -10.388 13.382 11.365 1.00 98.44 103 SER A C 1
ATOM 759 O O . SER A 1 103 ? -11.001 12.573 10.660 1.00 98.44 103 SER A O 1
ATOM 761 N N . LEU A 1 104 ? -10.974 14.030 12.378 1.00 98.25 104 LEU A N 1
ATOM 762 C CA . LEU A 1 104 ? -12.375 13.808 12.743 1.00 98.25 104 LEU A CA 1
ATOM 763 C C . LEU A 1 104 ? -13.327 14.231 11.616 1.00 98.25 104 LEU A C 1
ATOM 765 O O . LEU A 1 104 ? -14.306 13.547 11.356 1.00 98.25 104 LEU A O 1
ATOM 769 N N . GLN A 1 105 ? -12.992 15.288 10.873 1.00 97.94 105 GLN A N 1
ATOM 770 C CA . GLN A 1 105 ? -13.786 15.736 9.727 1.00 97.94 105 GLN A CA 1
ATOM 771 C C . GLN A 1 105 ? -13.902 14.653 8.637 1.00 97.94 105 GLN A C 1
ATOM 773 O O . GLN A 1 105 ? -14.988 14.419 8.104 1.00 97.94 105 GLN A O 1
ATOM 778 N N . SER A 1 106 ? -12.798 13.975 8.301 1.00 97.12 106 SER A N 1
ATOM 779 C CA . SER A 1 106 ? -12.804 12.857 7.344 1.00 97.12 106 SER A CA 1
ATOM 780 C C . SER A 1 106 ? -13.650 11.687 7.865 1.00 97.12 106 SER A C 1
ATOM 782 O O . SER A 1 106 ? -14.455 11.107 7.129 1.00 97.12 106 SER A O 1
ATOM 784 N N . ALA A 1 107 ? -13.550 11.393 9.163 1.00 98.56 107 ALA A N 1
ATOM 785 C CA . ALA A 1 107 ? -14.359 10.367 9.809 1.00 98.56 107 ALA A CA 1
ATOM 786 C C . ALA A 1 107 ? -15.861 10.695 9.806 1.00 98.56 107 ALA A C 1
ATOM 788 O O . ALA A 1 107 ? -16.672 9.843 9.454 1.00 98.56 107 ALA A O 1
ATOM 789 N N . GLU A 1 108 ? -16.253 11.930 10.111 1.00 98.62 108 GLU A N 1
ATOM 790 C CA . GLU A 1 108 ? -17.651 12.377 10.084 1.00 98.62 108 GLU A CA 1
ATOM 791 C C . GLU A 1 108 ? -18.267 12.253 8.682 1.00 98.62 108 GLU A C 1
ATOM 793 O O . GLU A 1 108 ? -19.423 11.841 8.540 1.00 98.62 108 GLU A O 1
ATOM 798 N N . LEU A 1 109 ? -17.493 12.534 7.624 1.00 98.25 109 LEU A N 1
ATOM 799 C CA . LEU A 1 109 ? -17.926 12.312 6.239 1.00 98.25 109 LEU A CA 1
ATOM 800 C C . LEU A 1 109 ? -18.225 10.834 5.963 1.00 98.25 109 LEU A C 1
ATOM 802 O O . LEU A 1 109 ? -19.232 10.517 5.318 1.00 98.25 109 LEU A O 1
ATOM 806 N N . LEU A 1 110 ? -17.362 9.933 6.440 1.00 98.75 110 LEU A N 1
ATOM 807 C CA . LEU A 1 110 ? -17.557 8.489 6.317 1.00 98.75 110 LEU A CA 1
ATOM 808 C C . LEU A 1 110 ? -18.752 8.013 7.147 1.00 98.75 110 LEU A C 1
ATOM 810 O O . LEU A 1 110 ? -19.573 7.262 6.625 1.00 98.75 110 LEU A O 1
ATOM 814 N N . ALA A 1 111 ? -18.903 8.492 8.382 1.00 98.81 111 ALA A N 1
ATOM 815 C CA . ALA A 1 111 ? -20.019 8.145 9.258 1.00 98.81 111 ALA A CA 1
ATOM 816 C C . ALA A 1 111 ? -21.365 8.584 8.661 1.00 98.81 111 ALA A C 1
ATOM 818 O O . ALA A 1 111 ? -22.312 7.801 8.599 1.00 98.81 111 ALA A O 1
ATOM 819 N N . ALA A 1 112 ? -21.451 9.807 8.127 1.00 98.75 112 ALA A N 1
ATOM 820 C CA . ALA A 1 112 ? -22.653 10.300 7.457 1.00 98.75 112 ALA A CA 1
ATOM 821 C C . ALA A 1 112 ? -23.011 9.472 6.209 1.00 98.75 112 ALA A C 1
ATOM 823 O O . ALA A 1 112 ? -24.188 9.188 5.952 1.00 98.75 112 ALA A O 1
ATOM 824 N N . ALA A 1 113 ? -22.007 9.062 5.430 1.00 98.69 113 ALA A N 1
ATOM 825 C CA . ALA A 1 113 ? -22.201 8.188 4.278 1.00 98.69 113 ALA A CA 1
ATOM 826 C C . ALA A 1 113 ? -22.655 6.780 4.691 1.00 98.69 113 ALA A C 1
ATOM 828 O O . ALA A 1 113 ? -23.626 6.271 4.135 1.00 98.69 113 ALA A O 1
ATOM 829 N N . ALA A 1 114 ? -22.005 6.187 5.690 1.00 98.75 114 ALA A N 1
ATOM 830 C CA . ALA A 1 114 ? -22.342 4.877 6.231 1.00 98.75 114 ALA A CA 1
ATOM 831 C C . ALA A 1 114 ? -23.772 4.847 6.796 1.00 98.75 114 ALA A C 1
ATOM 833 O O . ALA A 1 114 ? -24.547 3.952 6.463 1.00 98.75 114 ALA A O 1
ATOM 834 N N . ARG A 1 115 ? -24.179 5.900 7.518 1.00 98.69 115 ARG A N 1
ATOM 835 C CA . ARG A 1 115 ? -25.556 6.100 7.998 1.00 98.69 115 ARG A CA 1
ATOM 836 C C . ARG A 1 115 ? -26.568 6.131 6.855 1.00 98.69 115 ARG A C 1
ATOM 838 O O . ARG A 1 115 ? -27.622 5.514 6.948 1.00 98.69 115 ARG A O 1
ATOM 845 N N . THR A 1 116 ? -26.241 6.852 5.781 1.00 98.31 116 THR A N 1
ATOM 846 C CA . THR A 1 116 ? -27.109 6.980 4.598 1.00 98.31 116 THR A CA 1
ATOM 847 C C . THR A 1 116 ? -27.299 5.636 3.895 1.00 98.31 116 THR A C 1
ATOM 849 O O . THR A 1 116 ? -28.402 5.323 3.460 1.00 98.31 116 THR A O 1
ATOM 852 N N . GLU A 1 117 ? -26.235 4.841 3.788 1.00 98.19 117 GLU A N 1
ATOM 853 C CA . GLU A 1 117 ? -26.273 3.529 3.133 1.00 98.19 117 GLU A CA 1
ATOM 854 C C . GLU A 1 117 ? -26.745 2.401 4.071 1.00 98.19 117 GLU A C 1
ATOM 856 O O . GLU A 1 117 ? -26.943 1.279 3.610 1.00 98.19 117 GLU A O 1
ATOM 861 N N . GLY A 1 118 ? -26.951 2.682 5.365 1.00 98.19 118 GLY A N 1
ATOM 862 C CA . GLY A 1 118 ? -27.377 1.694 6.360 1.00 98.19 118 GLY A CA 1
ATOM 863 C C . GLY A 1 118 ? -26.308 0.640 6.664 1.00 98.19 118 GLY A C 1
ATOM 864 O O . GLY A 1 118 ? -26.638 -0.527 6.864 1.00 98.19 118 GLY A O 1
ATOM 865 N N . VAL A 1 119 ? -25.032 1.032 6.656 1.00 98.62 119 VAL A N 1
ATOM 866 C CA . VAL A 1 119 ? -23.874 0.141 6.831 1.00 98.62 119 VAL A CA 1
ATOM 867 C C . VAL A 1 119 ? -22.971 0.612 7.965 1.00 98.62 119 VAL A C 1
ATOM 869 O O . VAL A 1 119 ? -23.080 1.743 8.436 1.00 98.62 119 VAL A O 1
ATOM 872 N N . ARG A 1 120 ? -22.033 -0.251 8.361 1.00 98.38 120 ARG A N 1
ATOM 873 C CA . ARG A 1 120 ? -20.917 0.092 9.244 1.00 98.38 120 ARG A CA 1
ATOM 874 C C . ARG A 1 120 ? -19.600 -0.069 8.486 1.00 98.38 120 ARG A C 1
ATOM 876 O O . ARG A 1 120 ? -19.444 -1.050 7.764 1.00 98.38 120 ARG A O 1
ATOM 883 N N . LEU A 1 121 ? -18.673 0.875 8.639 1.00 98.75 121 LEU A N 1
ATOM 884 C CA . LEU A 1 121 ? -17.359 0.839 7.983 1.00 98.75 121 LEU A CA 1
ATOM 885 C C . LEU A 1 121 ? -16.243 0.610 9.000 1.00 98.75 121 LEU A C 1
ATOM 887 O O . LEU A 1 121 ? -16.276 1.166 10.097 1.00 98.75 121 LEU A O 1
ATOM 891 N N . GLY A 1 122 ? -15.230 -0.168 8.622 1.00 98.81 122 GLY A N 1
ATOM 892 C CA . GLY A 1 122 ? -13.969 -0.202 9.353 1.00 98.81 122 GLY A CA 1
ATOM 893 C C . GLY A 1 122 ? -13.206 1.105 9.154 1.00 98.81 122 GLY A C 1
ATOM 894 O O . GLY A 1 122 ? -13.226 1.680 8.063 1.00 98.81 122 GLY A O 1
ATOM 895 N N . VAL A 1 123 ? -12.506 1.566 10.184 1.00 98.81 123 VAL A N 1
ATOM 896 C CA . VAL A 1 123 ? -11.595 2.705 10.084 1.00 98.81 123 VAL A CA 1
ATOM 897 C C . VAL A 1 123 ? -10.268 2.433 10.774 1.00 98.81 123 VAL A C 1
ATOM 899 O O . VAL A 1 123 ? -10.224 1.830 11.846 1.00 98.81 123 VAL A O 1
ATOM 902 N N . LEU A 1 124 ? -9.192 2.900 10.151 1.00 98.94 124 LEU A N 1
ATOM 903 C CA . LEU A 1 124 ? -7.851 2.936 10.723 1.00 98.94 124 LEU A CA 1
ATOM 904 C C . LEU A 1 124 ? -7.409 4.388 10.867 1.00 98.94 124 LEU A C 1
ATOM 906 O O . LEU A 1 124 ? -7.721 5.213 10.008 1.00 98.94 124 LEU A O 1
ATOM 910 N N . VAL A 1 125 ? -6.655 4.684 11.920 1.00 98.88 125 VAL A N 1
ATOM 911 C CA . VAL A 1 125 ? -5.967 5.973 12.048 1.00 98.88 125 VAL A CA 1
ATOM 912 C C . VAL A 1 125 ? -4.685 5.936 11.212 1.00 98.88 125 VAL A C 1
ATOM 914 O O . VAL A 1 125 ? -3.867 5.039 11.413 1.00 98.88 125 VAL A O 1
ATOM 917 N N . ASP A 1 126 ? -4.505 6.873 10.276 1.00 98.81 126 ASP A N 1
ATOM 918 C CA . ASP A 1 126 ? -3.223 7.039 9.571 1.00 98.81 126 ASP A CA 1
ATOM 919 C C . ASP A 1 126 ? -2.216 7.711 10.496 1.00 98.81 126 ASP A C 1
ATOM 921 O O . ASP A 1 126 ? -2.522 8.730 11.118 1.00 98.81 126 ASP A O 1
ATOM 925 N N . VAL A 1 127 ? -1.013 7.159 10.566 1.00 98.75 127 VAL A N 1
ATOM 926 C CA . VAL A 1 127 ? 0.057 7.633 11.439 1.00 98.75 127 VAL A CA 1
ATOM 927 C C . VAL A 1 127 ? 1.273 7.974 10.595 1.00 98.75 127 VAL A C 1
ATOM 929 O O . VAL A 1 127 ? 1.781 7.135 9.841 1.00 98.75 127 VAL A O 1
ATOM 932 N N . ASN A 1 128 ? 1.804 9.182 10.779 1.00 98.56 128 ASN A N 1
ATOM 933 C CA . ASN A 1 128 ? 3.063 9.566 10.165 1.00 98.56 128 ASN A CA 1
ATOM 934 C C . ASN A 1 128 ? 4.240 8.837 10.837 1.00 98.56 128 ASN A C 1
ATOM 936 O O . ASN A 1 128 ? 4.826 9.269 11.831 1.00 98.56 128 ASN A O 1
ATOM 940 N N . VAL A 1 129 ? 4.651 7.723 10.237 1.00 98.00 129 VAL A N 1
ATOM 941 C CA . VAL A 1 129 ? 5.829 6.948 10.659 1.00 98.00 129 VAL A CA 1
ATOM 942 C C . VAL A 1 129 ? 7.137 7.440 10.011 1.00 98.00 129 VAL A C 1
ATOM 944 O O . VAL A 1 129 ? 8.156 6.751 10.056 1.00 98.00 129 VAL A O 1
ATOM 947 N N . GLY A 1 130 ? 7.124 8.651 9.438 1.00 93.88 130 GLY A N 1
ATOM 948 C CA . GLY A 1 130 ? 8.289 9.369 8.912 1.00 93.88 130 GLY A CA 1
ATOM 949 C C . GLY A 1 130 ? 8.275 9.630 7.405 1.00 93.88 130 GLY A C 1
ATOM 950 O O . GLY A 1 130 ? 9.325 9.958 6.855 1.00 93.88 130 GLY A O 1
ATOM 951 N N . GLN A 1 131 ? 7.155 9.402 6.711 1.00 93.44 131 GLN A N 1
ATOM 952 C CA . GLN A 1 131 ? 7.041 9.754 5.289 1.00 93.44 131 GLN A CA 1
ATOM 953 C C . GLN A 1 131 ? 6.756 11.253 5.099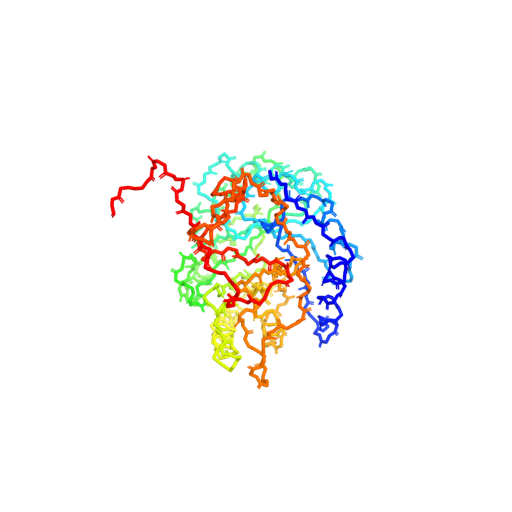 1.00 93.44 131 GLN A C 1
ATOM 955 O O . GLN A 1 131 ? 6.995 11.772 4.010 1.00 93.44 131 GLN A O 1
ATOM 960 N N . ASP A 1 132 ? 6.231 11.924 6.131 1.00 94.69 132 ASP A N 1
ATOM 961 C CA . ASP A 1 132 ? 5.840 13.338 6.110 1.00 94.69 132 ASP A CA 1
ATOM 962 C C . ASP A 1 132 ? 4.883 13.652 4.946 1.00 94.69 132 ASP A C 1
ATOM 964 O O . ASP A 1 132 ? 5.101 14.552 4.132 1.00 94.69 132 ASP A O 1
ATOM 968 N N . ARG A 1 133 ? 3.815 12.843 4.838 1.00 96.50 133 ARG A N 1
ATOM 969 C CA . ARG A 1 133 ? 2.795 12.946 3.779 1.00 96.50 133 ARG A CA 1
ATOM 970 C C . ARG A 1 133 ? 1.386 13.191 4.326 1.00 96.50 133 ARG A C 1
ATOM 972 O O . ARG A 1 133 ? 0.822 14.250 4.079 1.00 96.50 133 ARG A O 1
ATOM 979 N N . CYS A 1 134 ? 0.819 12.187 4.988 1.00 97.38 134 CYS A N 1
ATOM 980 C CA . CYS A 1 134 ? -0.501 12.192 5.624 1.00 97.38 134 CYS A CA 1
ATOM 981 C C . CYS A 1 134 ? -0.365 11.539 7.007 1.00 97.38 134 CYS A C 1
ATOM 983 O O . CYS A 1 134 ? 0.690 10.970 7.312 1.00 97.38 134 CYS A O 1
ATOM 985 N N . GLY A 1 135 ? -1.436 11.599 7.795 1.00 97.94 135 GLY A N 1
ATOM 986 C CA . GLY A 1 135 ? -1.504 10.971 9.106 1.00 97.94 135 GLY A CA 1
ATOM 987 C C . GLY A 1 135 ? -1.154 11.891 10.260 1.00 97.94 135 GLY A C 1
ATOM 988 O O . GLY A 1 135 ? -0.548 12.945 10.091 1.00 97.94 135 GLY A O 1
ATOM 989 N N . VAL A 1 136 ? -1.587 11.471 11.444 1.00 98.50 136 VAL A N 1
ATOM 990 C CA . VAL A 1 136 ? -1.316 12.171 12.700 1.00 98.50 136 VAL A CA 1
ATOM 991 C C . VAL A 1 136 ? 0.146 11.980 13.105 1.00 98.50 136 VAL A C 1
ATOM 993 O O . VAL A 1 136 ? 0.731 10.923 12.846 1.00 98.50 136 VAL A O 1
ATOM 996 N N . ASP A 1 137 ? 0.740 12.975 13.761 1.00 95.81 137 ASP A N 1
ATOM 997 C CA . ASP A 1 137 ? 2.192 13.009 13.998 1.00 95.81 137 ASP A CA 1
ATOM 998 C C . ASP A 1 137 ? 2.628 12.290 15.284 1.00 95.81 137 ASP A C 1
ATOM 1000 O O . ASP A 1 137 ? 3.822 12.171 15.571 1.00 95.81 137 ASP A O 1
ATOM 1004 N N . GLY A 1 138 ? 1.689 11.755 16.070 1.00 94.06 138 GLY A N 1
ATOM 1005 C CA . GLY A 1 138 ? 2.071 10.998 17.252 1.00 94.06 138 GLY A CA 1
ATOM 1006 C C . GLY A 1 138 ? 0.947 10.374 18.076 1.00 94.06 138 GLY A C 1
ATOM 1007 O O . GLY A 1 138 ? -0.238 10.480 17.748 1.00 94.06 138 GLY A O 1
ATOM 1008 N N . PRO A 1 139 ? 1.319 9.728 19.199 1.00 98.50 139 PRO A N 1
ATOM 1009 C CA . PRO A 1 139 ? 0.400 8.911 19.990 1.00 98.50 139 PRO A CA 1
ATOM 1010 C C . PRO A 1 139 ? -0.783 9.686 20.581 1.00 98.50 139 PRO A C 1
ATOM 1012 O O . PRO A 1 139 ? -1.897 9.175 20.649 1.00 98.50 139 PRO A O 1
ATOM 1015 N N . GLN A 1 140 ? -0.561 10.935 20.995 1.00 98.50 140 GLN A N 1
ATOM 1016 C CA . GLN A 1 140 ? -1.592 11.766 21.625 1.00 98.50 140 GLN A CA 1
ATOM 1017 C C . GLN A 1 140 ? -2.702 12.139 20.637 1.00 98.50 140 GLN A C 1
ATOM 1019 O O . GLN A 1 140 ? -3.883 12.056 20.976 1.00 98.50 140 GLN A O 1
ATOM 1024 N N . GLU A 1 141 ? -2.325 12.503 19.412 1.00 98.75 141 GLU A N 1
ATOM 1025 C CA . GLU A 1 141 ? -3.264 12.821 18.336 1.00 98.75 141 GLU A CA 1
ATOM 1026 C C . GLU A 1 141 ? -4.023 11.574 17.880 1.00 98.75 141 GLU A C 1
ATOM 1028 O O . GLU A 1 141 ? -5.243 11.625 17.731 1.00 98.75 141 GLU A O 1
ATOM 1033 N N . ALA A 1 142 ? -3.338 10.431 17.761 1.00 98.81 142 ALA A N 1
ATOM 1034 C CA . ALA A 1 142 ? -3.977 9.158 17.436 1.00 98.81 142 ALA A CA 1
ATOM 1035 C C . ALA A 1 142 ? -5.037 8.764 18.477 1.00 98.81 142 ALA A C 1
ATOM 1037 O O . ALA A 1 142 ? -6.156 8.403 18.114 1.00 98.81 142 ALA A O 1
ATOM 1038 N N . VAL A 1 143 ? -4.725 8.892 19.772 1.00 98.88 143 VAL A N 1
ATOM 1039 C CA . VAL A 1 143 ? -5.680 8.634 20.863 1.00 98.88 143 VAL A CA 1
ATOM 1040 C C . VAL A 1 143 ? -6.844 9.626 20.839 1.00 98.88 143 VAL A C 1
ATOM 1042 O O . VAL A 1 143 ? -7.992 9.229 21.045 1.00 98.88 143 VAL A O 1
ATOM 1045 N N . ALA A 1 144 ? -6.582 10.912 20.591 1.00 98.81 144 ALA A N 1
ATOM 1046 C CA . ALA A 1 144 ? -7.637 11.918 20.483 1.00 98.81 144 ALA A CA 1
ATOM 1047 C C . ALA A 1 144 ? -8.593 11.608 19.322 1.00 98.81 144 ALA A C 1
ATOM 1049 O O . ALA A 1 144 ? -9.812 11.657 19.500 1.00 98.81 144 ALA A O 1
ATOM 1050 N N . LEU A 1 145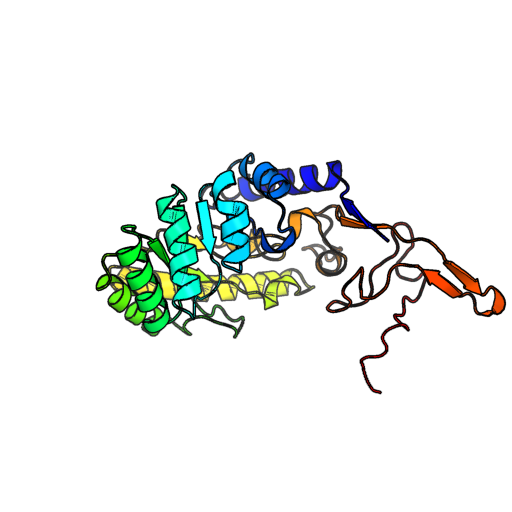 ? -8.052 11.217 18.165 1.00 98.81 145 LEU A N 1
ATOM 1051 C CA . LEU A 1 145 ? -8.846 10.806 17.016 1.00 98.81 145 LEU A CA 1
ATOM 1052 C C . LEU A 1 145 ? -9.634 9.525 17.310 1.00 98.81 145 LEU A C 1
ATOM 1054 O O . LEU A 1 145 ? -10.836 9.503 17.067 1.00 98.81 145 LEU A O 1
ATOM 1058 N N . ALA A 1 146 ? -9.018 8.499 17.906 1.00 98.81 146 ALA A N 1
ATOM 1059 C CA . ALA A 1 146 ? -9.702 7.257 18.280 1.00 98.81 146 ALA A CA 1
ATOM 1060 C C . ALA A 1 146 ? -10.885 7.492 19.237 1.00 98.81 146 ALA A C 1
ATOM 1062 O O . ALA A 1 146 ? -11.947 6.895 19.063 1.00 98.81 146 ALA A O 1
ATOM 1063 N N . ARG A 1 147 ? -10.756 8.426 20.192 1.00 98.75 147 ARG A N 1
ATOM 1064 C CA . ARG A 1 147 ? -11.878 8.862 21.043 1.00 98.75 147 ARG A CA 1
ATOM 1065 C C . ARG A 1 147 ? -12.995 9.516 20.239 1.00 98.75 147 ARG A C 1
ATOM 1067 O O . ARG A 1 147 ? -14.151 9.184 20.452 1.00 98.75 147 ARG A O 1
ATOM 1074 N N . GLY A 1 148 ? -12.662 10.393 19.294 1.00 98.69 148 GLY A N 1
ATOM 1075 C CA . GLY A 1 148 ? -13.658 10.975 18.390 1.00 98.69 148 GLY A CA 1
ATOM 1076 C C . GLY A 1 148 ? -14.364 9.921 17.529 1.00 98.69 148 GLY A C 1
ATOM 1077 O O . GLY A 1 148 ? -15.575 9.986 17.344 1.00 98.69 148 GLY A O 1
ATOM 1078 N N . LEU A 1 149 ? -13.631 8.908 17.057 1.00 98.69 149 LEU A N 1
ATOM 1079 C CA . LEU A 1 149 ? -14.194 7.780 16.310 1.00 98.69 149 LEU A CA 1
ATOM 1080 C C . LEU A 1 149 ? -15.163 6.939 17.152 1.00 98.69 149 LEU A C 1
ATOM 1082 O O . LEU A 1 149 ? -16.135 6.424 16.605 1.00 98.69 149 LEU A O 1
ATOM 1086 N N . ALA A 1 150 ? -14.930 6.811 18.462 1.00 98.44 150 ALA A N 1
ATOM 1087 C CA . ALA A 1 150 ? -15.802 6.057 19.365 1.00 98.44 150 ALA A CA 1
ATOM 1088 C C . ALA A 1 150 ? -17.218 6.650 19.477 1.00 98.44 150 ALA A C 1
ATOM 1090 O O . ALA A 1 150 ? -18.175 5.914 19.708 1.00 98.44 150 ALA A O 1
ATOM 1091 N N . GLU A 1 151 ? -17.360 7.957 19.247 1.00 98.50 151 GLU A N 1
ATOM 1092 C CA . GLU A 1 151 ? -18.647 8.664 19.248 1.00 98.50 151 GLU A CA 1
ATOM 1093 C C . GLU A 1 151 ? -19.425 8.505 17.923 1.00 98.50 151 GLU A C 1
ATOM 1095 O O . GLU A 1 151 ? -20.546 9.000 17.787 1.00 98.50 151 GLU A O 1
ATOM 1100 N N . LEU A 1 152 ? -18.855 7.811 16.928 1.00 98.69 152 LEU A N 1
ATOM 1101 C CA . LEU A 1 152 ? -19.444 7.598 15.603 1.00 98.69 152 LEU A CA 1
ATOM 1102 C C . LEU A 1 152 ? -19.852 6.120 15.426 1.00 98.69 152 LEU A C 1
ATOM 1104 O O . LEU A 1 152 ? -19.053 5.316 14.943 1.00 98.69 152 LEU A O 1
ATOM 1108 N N . PRO A 1 153 ? -21.099 5.725 15.760 1.00 98.25 153 PRO A N 1
ATOM 1109 C CA . PRO A 1 153 ? -21.506 4.313 15.792 1.00 98.25 153 PRO A CA 1
ATOM 1110 C C . PRO A 1 153 ? -21.504 3.625 14.417 1.00 98.25 153 PRO A C 1
ATOM 1112 O O . PRO A 1 153 ? -21.440 2.396 14.337 1.00 98.25 153 PRO A O 1
ATOM 1115 N N . GLU A 1 154 ? -21.541 4.392 13.323 1.00 98.75 154 GLU A N 1
ATOM 1116 C CA . GLU A 1 154 ? -21.420 3.857 11.960 1.00 98.75 154 GLU A CA 1
ATOM 1117 C C . GLU A 1 154 ? -19.990 3.453 11.592 1.00 98.75 154 GLU A C 1
ATOM 1119 O O . GLU A 1 154 ? -19.767 2.856 10.535 1.00 98.75 154 GLU A O 1
ATOM 1124 N N . LEU A 1 155 ? -19.018 3.764 12.446 1.00 98.75 155 LEU A N 1
ATOM 1125 C CA . LEU A 1 155 ? -17.624 3.413 12.253 1.00 98.75 155 LEU A CA 1
ATOM 1126 C C . LEU A 1 155 ? -17.185 2.352 13.266 1.00 98.75 155 LEU A C 1
ATOM 1128 O O . LEU A 1 155 ? -17.744 2.178 14.354 1.00 98.75 155 LEU A O 1
ATOM 1132 N N . HIS A 1 156 ? -16.175 1.590 12.873 1.00 98.62 156 HIS A N 1
ATOM 1133 C CA . HIS A 1 156 ? -15.497 0.621 13.712 1.00 98.62 156 HIS A CA 1
ATOM 1134 C C . HIS A 1 156 ? -14.006 0.920 13.692 1.00 98.62 156 HIS A C 1
ATOM 1136 O O . HIS A 1 156 ? -13.354 0.671 12.681 1.00 98.62 156 HIS A O 1
ATOM 1142 N N . PHE A 1 157 ? -13.468 1.457 14.786 1.00 98.81 157 PHE A N 1
ATOM 1143 C CA . PHE A 1 157 ? -12.023 1.584 14.928 1.00 98.81 157 PHE A CA 1
ATOM 1144 C C . PHE A 1 157 ? -11.379 0.195 14.914 1.00 98.81 157 PHE A C 1
ATOM 1146 O O . PHE A 1 157 ? -11.758 -0.661 15.706 1.00 98.81 157 PHE A O 1
ATOM 1153 N N . ARG A 1 158 ? -10.428 -0.018 14.001 1.00 98.75 158 ARG A N 1
ATOM 1154 C CA . ARG A 1 158 ? -9.751 -1.306 13.801 1.00 98.75 158 ARG A CA 1
ATOM 1155 C C . ARG A 1 158 ? -8.255 -1.275 14.097 1.00 98.75 158 ARG A C 1
ATOM 1157 O O . ARG A 1 158 ? -7.628 -2.327 14.088 1.00 98.75 158 ARG A O 1
ATOM 1164 N N . GLY A 1 159 ? -7.675 -0.106 14.350 1.00 98.81 159 GLY A N 1
ATOM 1165 C CA . GLY A 1 159 ? -6.238 0.058 14.565 1.00 98.81 159 GLY A CA 1
ATOM 1166 C C . GLY A 1 159 ? -5.646 1.167 13.704 1.00 98.81 159 GLY A C 1
ATOM 1167 O O . GLY A 1 159 ? -6.272 2.215 13.529 1.00 98.81 159 GLY A O 1
ATOM 1168 N N . ILE A 1 160 ? -4.437 0.954 13.183 1.00 98.88 160 ILE A N 1
ATOM 1169 C CA . ILE A 1 160 ? -3.657 2.005 12.522 1.00 98.88 160 ILE A CA 1
ATOM 1170 C C . ILE A 1 160 ? -3.098 1.581 11.164 1.00 98.88 160 ILE A C 1
ATOM 1172 O O . ILE A 1 160 ? -2.808 0.407 10.924 1.00 98.88 160 ILE A O 1
ATOM 1176 N N . GLN A 1 161 ? -2.896 2.573 10.302 1.00 98.88 161 GLN A N 1
ATOM 1177 C CA . GLN A 1 161 ? -2.003 2.485 9.155 1.00 98.88 161 GLN A CA 1
ATOM 1178 C C . GLN A 1 161 ? -0.713 3.254 9.463 1.00 98.88 161 GLN A C 1
ATOM 1180 O O . GLN A 1 161 ? -0.760 4.376 9.957 1.00 98.88 161 GLN A O 1
ATOM 1185 N N . GLY A 1 162 ? 0.437 2.661 9.145 1.00 98.25 162 GLY A N 1
ATOM 1186 C CA . GLY A 1 162 ? 1.742 3.315 9.221 1.00 98.25 162 GLY A CA 1
ATOM 1187 C C . GLY A 1 162 ? 2.591 2.946 8.012 1.00 98.25 162 GLY A C 1
ATOM 1188 O O . GLY A 1 162 ? 3.258 1.913 8.007 1.00 98.25 162 GLY A O 1
ATOM 1189 N N . TYR A 1 163 ? 2.571 3.776 6.968 1.00 98.50 163 TYR A N 1
ATOM 1190 C CA . TYR A 1 163 ? 3.315 3.516 5.733 1.00 98.50 163 TYR A CA 1
ATOM 1191 C C . TYR A 1 163 ? 4.520 4.450 5.592 1.00 98.50 163 TYR A C 1
ATOM 1193 O O . TYR A 1 163 ? 4.374 5.668 5.522 1.00 98.50 163 TYR A O 1
ATOM 1201 N N . GLN A 1 164 ? 5.719 3.870 5.495 1.00 97.44 164 GLN A N 1
ATOM 1202 C CA . GLN A 1 164 ? 6.953 4.608 5.231 1.00 97.44 164 GLN A CA 1
ATOM 1203 C C . GLN A 1 164 ? 7.373 4.459 3.760 1.00 97.44 164 GLN A C 1
ATOM 1205 O O . GLN A 1 164 ? 8.166 3.589 3.383 1.00 97.44 164 GLN A O 1
ATOM 1210 N N . GLY A 1 165 ? 6.826 5.321 2.903 1.00 96.12 165 GLY A N 1
ATOM 1211 C CA . GLY A 1 165 ? 7.102 5.299 1.466 1.00 96.12 165 GLY A CA 1
ATOM 1212 C C . GLY A 1 165 ? 8.538 5.663 1.075 1.00 96.12 165 GLY A C 1
ATOM 1213 O O . GLY A 1 165 ? 9.024 5.158 0.064 1.00 96.12 165 GLY A O 1
ATOM 1214 N N . LEU A 1 166 ? 9.242 6.485 1.863 1.00 96.31 166 LEU A N 1
ATOM 1215 C CA . LEU A 1 166 ? 10.618 6.892 1.539 1.00 96.31 166 LEU A CA 1
ATOM 1216 C C . LEU A 1 166 ? 11.618 5.741 1.706 1.00 96.31 166 LEU A C 1
ATOM 1218 O O . LEU A 1 166 ? 12.616 5.684 0.992 1.00 96.31 166 LEU A O 1
ATOM 1222 N N . ALA A 1 167 ? 11.328 4.781 2.590 1.00 97.75 167 ALA A N 1
ATOM 1223 C CA . ALA A 1 167 ? 12.204 3.632 2.815 1.00 97.75 167 ALA A CA 1
ATOM 1224 C C . ALA A 1 167 ? 12.225 2.648 1.634 1.00 97.75 167 ALA A C 1
ATOM 1226 O O . ALA A 1 167 ? 13.198 1.922 1.454 1.00 97.75 167 ALA A O 1
ATOM 1227 N N . GLN A 1 168 ? 11.185 2.635 0.795 1.00 97.62 168 GLN A N 1
ATOM 1228 C CA . GLN A 1 168 ? 10.989 1.602 -0.228 1.00 97.62 168 GLN A CA 1
ATOM 1229 C C . GLN A 1 168 ? 12.133 1.514 -1.250 1.00 97.62 168 GLN A C 1
ATOM 1231 O O . GLN A 1 168 ? 12.427 0.428 -1.748 1.00 97.62 168 GLN A O 1
ATOM 1236 N N . HIS A 1 169 ? 12.784 2.644 -1.536 1.00 96.88 169 HIS A N 1
ATOM 1237 C CA . HIS A 1 169 ? 13.840 2.774 -2.546 1.00 96.88 169 HIS A CA 1
ATOM 1238 C C . HIS A 1 169 ? 15.196 3.178 -1.943 1.00 96.88 169 HIS A C 1
ATOM 1240 O O . HIS A 1 169 ? 16.106 3.570 -2.676 1.00 96.88 169 HIS A O 1
ATOM 1246 N N . ILE A 1 170 ? 15.360 3.078 -0.616 1.00 97.88 170 ILE A N 1
ATOM 1247 C CA . ILE A 1 170 ? 16.685 3.187 0.005 1.00 97.88 170 ILE A CA 1
ATOM 1248 C C . ILE A 1 170 ? 17.528 2.019 -0.504 1.00 97.88 170 ILE A C 1
ATOM 1250 O O . ILE A 1 170 ? 17.161 0.856 -0.327 1.00 97.88 170 ILE A O 1
ATOM 1254 N N . ARG A 1 171 ? 18.648 2.327 -1.166 1.00 97.75 171 ARG A N 1
ATOM 1255 C CA . ARG A 1 171 ? 19.432 1.322 -1.897 1.00 97.75 171 ARG A CA 1
ATOM 1256 C C . ARG A 1 171 ? 20.130 0.360 -0.956 1.00 97.75 171 ARG A C 1
ATOM 1258 O O . ARG A 1 171 ? 19.964 -0.848 -1.099 1.00 97.75 171 ARG A O 1
ATOM 1265 N N . ASN A 1 172 ? 20.866 0.891 0.014 1.00 98.31 172 ASN A N 1
ATOM 1266 C CA . ASN A 1 172 ? 21.594 0.077 0.970 1.00 98.31 172 ASN A CA 1
ATOM 1267 C C . ASN A 1 172 ? 20.616 -0.694 1.873 1.00 98.31 172 ASN A C 1
ATOM 1269 O O . ASN A 1 172 ? 19.706 -0.113 2.466 1.00 98.31 172 ASN A O 1
ATOM 1273 N N . HIS A 1 173 ? 20.814 -2.007 1.986 1.00 98.12 173 HIS A N 1
ATOM 1274 C CA . HIS A 1 173 ? 19.958 -2.878 2.787 1.00 98.12 173 HIS A CA 1
ATOM 1275 C C . HIS A 1 173 ? 19.901 -2.470 4.263 1.00 98.12 173 HIS A C 1
ATOM 1277 O O . HIS A 1 173 ? 18.818 -2.417 4.843 1.00 98.12 173 HIS A O 1
ATOM 1283 N N . SER A 1 174 ? 21.047 -2.148 4.870 1.00 98.25 174 SER A N 1
ATOM 1284 C CA . SER A 1 174 ? 21.119 -1.786 6.291 1.00 98.25 174 SER A CA 1
ATOM 1285 C C . SER A 1 174 ? 20.418 -0.459 6.590 1.00 98.25 174 SER A C 1
ATOM 1287 O O . SER A 1 174 ? 19.680 -0.367 7.566 1.00 98.25 174 SER A O 1
ATOM 1289 N N . GLU A 1 175 ? 20.556 0.538 5.713 1.00 98.56 175 GLU A N 1
ATOM 1290 C CA . GLU A 1 175 ? 19.854 1.822 5.833 1.00 98.56 175 GLU A CA 1
ATOM 1291 C C . GLU A 1 175 ? 18.339 1.645 5.671 1.00 98.56 175 GLU A C 1
ATOM 1293 O O . GLU A 1 175 ? 17.552 2.230 6.417 1.00 98.56 175 GLU A O 1
ATOM 1298 N N . ARG A 1 176 ? 17.918 0.794 4.727 1.00 98.31 176 ARG A N 1
ATOM 1299 C CA . ARG A 1 176 ? 16.504 0.475 4.502 1.00 98.31 176 ARG A CA 1
ATOM 1300 C C . ARG A 1 176 ? 15.895 -0.255 5.698 1.00 98.31 176 ARG A C 1
ATOM 1302 O O . ARG A 1 176 ? 14.805 0.099 6.141 1.00 98.31 176 ARG A O 1
ATOM 1309 N N . SER A 1 177 ? 16.623 -1.229 6.241 1.00 98.44 177 SER A N 1
ATOM 1310 C CA . SER A 1 177 ? 16.258 -1.958 7.456 1.00 98.44 177 SER A CA 1
ATOM 1311 C C . SER A 1 177 ? 16.154 -1.021 8.666 1.00 98.44 177 SER A C 1
ATOM 1313 O O . SER A 1 177 ? 15.167 -1.072 9.397 1.00 98.44 177 SER A O 1
ATOM 1315 N N . ALA A 1 178 ? 17.100 -0.089 8.832 1.00 98.62 178 ALA A N 1
ATOM 1316 C CA . ALA A 1 178 ? 17.064 0.914 9.895 1.00 98.62 178 ALA A CA 1
ATOM 1317 C C . ALA A 1 178 ? 15.859 1.864 9.766 1.00 98.62 178 ALA A C 1
ATOM 1319 O O . ALA A 1 178 ? 15.200 2.165 10.762 1.00 98.62 178 ALA A O 1
ATOM 1320 N N . ALA A 1 179 ? 15.530 2.300 8.546 1.00 98.56 179 ALA A N 1
ATOM 1321 C CA . ALA A 1 179 ? 14.359 3.136 8.294 1.00 98.56 179 ALA A CA 1
ATOM 1322 C C . ALA A 1 179 ? 13.040 2.399 8.598 1.00 98.56 179 ALA A C 1
ATOM 1324 O O . ALA A 1 179 ? 12.147 2.978 9.218 1.00 98.56 179 ALA A O 1
ATOM 1325 N N . ALA A 1 180 ? 12.931 1.121 8.219 1.00 98.56 180 ALA A N 1
ATOM 1326 C CA . ALA A 1 180 ? 11.778 0.284 8.554 1.00 98.56 180 ALA A CA 1
ATOM 1327 C C . ALA A 1 180 ? 11.656 0.059 10.073 1.00 98.56 180 ALA A C 1
ATOM 1329 O O . ALA A 1 180 ? 10.576 0.211 10.640 1.00 98.56 180 ALA A O 1
ATOM 1330 N N . ALA A 1 181 ? 12.772 -0.198 10.765 1.00 98.75 181 ALA A N 1
ATOM 1331 C CA . ALA A 1 181 ? 12.793 -0.337 12.221 1.00 98.75 181 ALA A CA 1
ATOM 1332 C C . ALA A 1 181 ? 12.348 0.949 12.941 1.00 98.75 181 ALA A C 1
ATOM 1334 O O . ALA A 1 181 ? 11.580 0.885 13.901 1.00 98.75 181 ALA A O 1
ATOM 1335 N N . ALA A 1 182 ? 12.772 2.123 12.460 1.00 98.62 182 ALA A N 1
ATOM 1336 C CA . ALA A 1 182 ? 12.329 3.409 12.997 1.00 98.62 182 ALA A CA 1
ATOM 1337 C C . ALA A 1 182 ? 10.820 3.634 12.791 1.00 98.62 182 ALA A C 1
ATOM 1339 O O . ALA A 1 182 ? 10.137 4.098 13.706 1.00 98.62 182 ALA A O 1
ATOM 1340 N N . ALA A 1 183 ? 10.286 3.265 11.623 1.00 98.56 183 ALA A N 1
ATOM 1341 C CA . ALA A 1 183 ? 8.851 3.328 11.354 1.00 98.56 183 ALA A CA 1
ATOM 1342 C C . ALA A 1 183 ? 8.055 2.387 12.278 1.00 98.56 183 ALA A C 1
ATOM 1344 O O . ALA A 1 183 ? 7.062 2.803 12.877 1.00 98.56 183 ALA A O 1
ATOM 1345 N N . ALA A 1 184 ? 8.529 1.151 12.467 1.00 98.75 184 ALA A N 1
ATOM 1346 C CA . ALA A 1 184 ? 7.922 0.186 13.380 1.00 98.75 184 ALA A CA 1
ATOM 1347 C C . ALA A 1 184 ? 7.954 0.658 14.844 1.00 98.75 184 ALA A C 1
ATOM 1349 O O . ALA A 1 184 ? 6.978 0.469 15.569 1.00 98.75 184 ALA A O 1
ATOM 1350 N N . ALA A 1 185 ? 9.037 1.307 15.285 1.00 98.75 185 ALA A N 1
ATOM 1351 C CA . ALA A 1 185 ? 9.127 1.877 16.629 1.00 98.75 185 ALA A CA 1
ATOM 1352 C C . ALA A 1 185 ? 8.060 2.961 16.859 1.00 98.75 185 ALA A C 1
ATOM 1354 O O . ALA A 1 185 ? 7.330 2.895 17.848 1.00 98.75 185 ALA A O 1
ATOM 1355 N N . ARG A 1 186 ? 7.888 3.889 15.907 1.00 98.69 186 ARG A N 1
ATOM 1356 C CA . ARG A 1 186 ? 6.830 4.915 15.970 1.00 98.69 186 ARG A CA 1
ATOM 1357 C C . ARG A 1 186 ? 5.431 4.297 15.983 1.00 98.69 186 ARG A C 1
ATOM 1359 O O . ARG A 1 186 ? 4.593 4.686 16.792 1.00 98.69 186 ARG A O 1
ATOM 1366 N N . ALA A 1 187 ? 5.183 3.300 15.133 1.00 98.75 187 ALA A N 1
ATOM 1367 C CA . ALA A 1 187 ? 3.915 2.575 15.134 1.00 98.75 187 ALA A CA 1
ATOM 1368 C C . ALA A 1 187 ? 3.654 1.897 16.492 1.00 98.75 187 ALA A C 1
ATOM 1370 O O . ALA A 1 187 ? 2.554 2.006 17.029 1.00 98.75 187 ALA A O 1
ATOM 1371 N N . ARG A 1 188 ? 4.672 1.268 17.097 1.00 98.81 188 ARG A N 1
ATOM 1372 C CA . ARG A 1 188 ? 4.573 0.632 18.421 1.00 98.81 188 ARG A CA 1
ATOM 1373 C C . ARG A 1 188 ? 4.227 1.634 19.522 1.00 98.81 188 ARG A C 1
ATOM 1375 O O . ARG A 1 188 ? 3.407 1.315 20.382 1.00 98.81 188 ARG A O 1
ATOM 1382 N N . GLU A 1 189 ? 4.828 2.822 19.509 1.00 98.75 189 GLU A N 1
ATOM 1383 C CA . GLU A 1 189 ? 4.511 3.892 20.466 1.00 98.75 189 GLU A CA 1
ATOM 1384 C C . GLU A 1 189 ? 3.039 4.312 20.377 1.00 98.75 189 GLU A C 1
ATOM 1386 O O . GLU A 1 189 ? 2.368 4.457 21.401 1.00 98.75 189 GLU A O 1
ATOM 1391 N N . VAL A 1 190 ? 2.513 4.447 19.156 1.00 98.88 190 VAL A N 1
ATOM 1392 C CA . VAL A 1 190 ? 1.105 4.790 18.927 1.00 98.88 190 VAL A CA 1
ATOM 1393 C C . VAL A 1 190 ? 0.170 3.664 19.365 1.00 98.88 190 VAL A C 1
ATOM 1395 O O . VAL A 1 190 ? -0.780 3.930 20.101 1.00 98.88 190 VAL A O 1
ATOM 1398 N N . VAL A 1 191 ? 0.455 2.414 18.984 1.00 98.88 191 VAL A N 1
ATOM 1399 C CA . VAL A 1 191 ? -0.324 1.238 19.418 1.00 98.88 191 VAL A CA 1
ATOM 1400 C C . VAL A 1 191 ? -0.373 1.159 20.944 1.00 98.88 191 VAL A C 1
ATOM 1402 O O . VAL A 1 191 ? -1.455 1.063 21.513 1.00 98.88 191 VAL A O 1
ATOM 1405 N N . SER A 1 192 ? 0.773 1.308 21.614 1.00 98.75 192 SER A N 1
ATOM 1406 C CA . SER A 1 192 ? 0.854 1.250 23.081 1.00 98.75 192 SER A CA 1
ATOM 1407 C C . SER A 1 192 ? 0.003 2.336 23.749 1.00 98.75 192 SER A C 1
ATOM 1409 O O . SER A 1 192 ? -0.649 2.087 24.762 1.00 98.75 192 SER A O 1
ATOM 1411 N N . ALA A 1 193 ? -0.019 3.551 23.191 1.00 98.88 193 ALA A N 1
ATOM 1412 C CA . ALA A 1 193 ? -0.844 4.636 23.717 1.00 98.88 193 ALA A CA 1
ATOM 1413 C C . ALA A 1 193 ? -2.345 4.411 23.479 1.00 98.88 193 ALA A C 1
ATOM 1415 O O . ALA A 1 193 ? -3.153 4.720 24.357 1.00 98.88 193 ALA A O 1
ATOM 1416 N N . LEU A 1 194 ? -2.719 3.867 22.317 1.00 98.88 194 LEU A N 1
ATOM 1417 C CA . LEU A 1 194 ? -4.099 3.495 22.002 1.00 98.88 194 LEU A CA 1
ATOM 1418 C C . LEU A 1 194 ? -4.603 2.406 22.953 1.00 98.88 194 LEU A C 1
ATOM 1420 O O . LEU A 1 194 ? -5.659 2.578 23.562 1.00 98.88 194 LEU A O 1
ATOM 1424 N N . GLU A 1 195 ? -3.813 1.356 23.169 1.00 98.62 195 GLU A N 1
ATOM 1425 C CA . GLU A 1 195 ? -4.138 0.271 24.097 1.00 98.62 195 GLU A CA 1
ATOM 1426 C C . GLU A 1 195 ? -4.266 0.774 25.539 1.00 98.62 195 GLU A C 1
ATOM 1428 O O . GLU A 1 195 ? -5.247 0.464 26.218 1.00 98.62 195 GLU A O 1
ATOM 1433 N N . ALA A 1 196 ? -3.339 1.626 25.995 1.00 98.69 196 ALA A N 1
ATOM 1434 C CA . ALA A 1 196 ? -3.412 2.257 27.314 1.00 98.69 196 ALA A CA 1
ATOM 1435 C C . ALA A 1 196 ? -4.653 3.155 27.484 1.00 98.69 196 ALA A C 1
ATOM 1437 O O . ALA A 1 196 ? -5.140 3.342 28.599 1.00 98.69 196 ALA A O 1
ATOM 1438 N N . ALA A 1 197 ? -5.181 3.699 26.385 1.00 98.62 197 ALA A N 1
ATOM 1439 C CA . ALA A 1 197 ? -6.421 4.466 26.356 1.00 98.62 197 ALA A CA 1
ATOM 1440 C C . ALA A 1 197 ? -7.684 3.600 26.161 1.00 98.62 197 ALA A C 1
ATOM 1442 O O . ALA A 1 197 ? -8.780 4.157 26.102 1.00 98.62 197 ALA A O 1
ATOM 1443 N N . GLY A 1 198 ? -7.549 2.270 26.093 1.00 98.50 198 GLY A N 1
ATOM 1444 C CA . GLY A 1 198 ? -8.658 1.322 25.958 1.00 98.50 198 GLY A CA 1
ATOM 1445 C C . GLY A 1 198 ? -9.060 0.989 24.518 1.00 98.50 198 GLY A C 1
ATOM 1446 O O . GLY A 1 198 ? -10.104 0.373 24.316 1.00 98.50 198 GLY A O 1
ATOM 1447 N N . PHE A 1 199 ? -8.259 1.371 23.519 1.00 98.62 199 PHE A N 1
ATOM 1448 C CA . PHE A 1 199 ? -8.505 1.079 22.106 1.00 98.62 199 PHE A CA 1
ATOM 1449 C C . PHE A 1 199 ? -7.623 -0.072 21.626 1.00 98.62 199 PHE A C 1
ATOM 1451 O O . PHE A 1 199 ? -6.403 0.055 21.554 1.00 98.62 199 PHE A O 1
ATOM 1458 N N . GLN A 1 200 ? -8.238 -1.196 21.264 1.00 97.69 200 GLN A N 1
ATOM 1459 C CA . GLN A 1 200 ? -7.514 -2.341 20.714 1.00 97.69 200 GLN A CA 1
ATOM 1460 C C . GLN A 1 200 ? -7.190 -2.116 19.234 1.00 97.69 200 GLN A C 1
ATOM 1462 O O . GLN A 1 200 ? -8.066 -1.759 18.446 1.00 97.69 200 GLN A O 1
ATOM 1467 N N . CYS A 1 201 ? -5.936 -2.352 18.848 1.00 98.25 201 CYS A N 1
ATOM 1468 C CA . CYS A 1 201 ? -5.507 -2.302 17.454 1.00 98.25 201 CYS A CA 1
ATOM 1469 C C . CYS A 1 201 ? -5.542 -3.712 16.852 1.00 98.25 201 CYS A C 1
ATOM 1471 O O . CYS A 1 201 ? -4.555 -4.437 16.906 1.00 98.25 201 CYS A O 1
ATOM 1473 N N . GLU A 1 202 ? -6.680 -4.105 16.276 1.00 98.00 202 GLU A N 1
ATOM 1474 C CA . GLU A 1 202 ? -6.815 -5.389 15.565 1.00 98.00 202 GLU A CA 1
ATOM 1475 C C . GLU A 1 202 ? -5.883 -5.472 14.346 1.00 98.00 202 GLU A C 1
ATOM 1477 O O . GLU A 1 202 ? -5.397 -6.544 13.983 1.00 98.00 202 GLU A O 1
ATOM 1482 N N . VAL A 1 203 ? -5.661 -4.333 13.687 1.00 98.62 203 VAL A N 1
ATOM 1483 C CA . VAL A 1 203 ? -4.843 -4.204 12.485 1.00 98.62 203 VAL A CA 1
ATOM 1484 C C . VAL A 1 203 ? -3.811 -3.105 12.677 1.00 98.62 203 VAL A C 1
ATOM 1486 O O . VAL A 1 203 ? -4.145 -1.953 12.957 1.00 98.62 203 VAL A O 1
ATOM 1489 N N . VAL A 1 204 ? -2.552 -3.462 12.458 1.00 98.88 204 VAL A N 1
ATOM 1490 C CA . VAL A 1 204 ? -1.444 -2.527 12.285 1.00 98.88 204 VAL A CA 1
ATOM 1491 C C . VAL A 1 204 ? -0.877 -2.814 10.905 1.00 98.88 204 VAL A C 1
ATOM 1493 O O . VAL A 1 204 ? -0.200 -3.821 10.706 1.00 98.88 204 VAL A O 1
ATOM 1496 N N . THR A 1 205 ? -1.236 -1.980 9.931 1.00 98.88 205 THR A N 1
ATOM 1497 C CA . THR A 1 205 ? -0.981 -2.243 8.508 1.00 98.88 205 THR A CA 1
ATOM 1498 C C . THR A 1 205 ? -0.036 -1.215 7.904 1.00 98.88 205 THR A C 1
ATOM 1500 O O . THR A 1 205 ? -0.052 -0.037 8.264 1.00 98.88 205 THR A O 1
ATOM 1503 N N . GLY A 1 206 ? 0.810 -1.649 6.981 1.00 98.50 206 GLY A N 1
ATOM 1504 C CA . GLY A 1 206 ? 1.791 -0.778 6.351 1.00 98.50 206 GLY A CA 1
ATOM 1505 C C . GLY A 1 206 ? 2.724 -1.541 5.432 1.00 98.50 206 GLY A C 1
ATOM 1506 O O . GLY A 1 206 ? 2.359 -2.566 4.868 1.00 98.50 206 GLY A O 1
ATOM 1507 N N . GLY A 1 207 ? 3.940 -1.032 5.276 1.00 97.50 207 GLY A N 1
ATOM 1508 C CA . GLY A 1 207 ? 4.970 -1.676 4.471 1.00 97.50 207 GLY A CA 1
ATOM 1509 C C . GLY A 1 207 ? 4.703 -1.719 2.966 1.00 97.50 207 GLY A C 1
ATOM 1510 O O . GLY A 1 207 ? 3.583 -1.592 2.473 1.00 97.50 207 GLY A O 1
ATOM 1511 N N . GLY A 1 208 ? 5.775 -1.870 2.200 1.00 98.12 208 GLY A N 1
ATOM 1512 C CA . GLY A 1 208 ? 5.717 -1.968 0.745 1.00 98.12 208 GLY A CA 1
ATOM 1513 C C . GLY A 1 208 ? 6.721 -2.981 0.217 1.00 98.12 208 GLY A C 1
ATOM 1514 O O . GLY A 1 208 ? 7.420 -3.640 0.980 1.00 98.12 208 GLY A O 1
ATOM 1515 N N . THR A 1 209 ? 6.822 -3.111 -1.105 1.00 98.44 209 THR A N 1
ATOM 1516 C CA . THR A 1 209 ? 7.691 -4.114 -1.749 1.00 98.44 209 THR A CA 1
ATOM 1517 C C . THR A 1 209 ? 9.148 -4.059 -1.269 1.00 98.44 209 THR A C 1
ATOM 1519 O O . THR A 1 209 ? 9.817 -5.087 -1.250 1.00 98.44 209 THR A O 1
ATOM 1522 N N . GLY A 1 210 ? 9.650 -2.880 -0.883 1.00 97.81 210 GLY A N 1
ATOM 1523 C CA . GLY A 1 210 ? 11.032 -2.702 -0.434 1.00 97.81 210 GLY A CA 1
ATOM 1524 C C . GLY A 1 210 ? 11.264 -3.000 1.048 1.00 97.81 210 GLY A C 1
ATOM 1525 O O . GLY A 1 210 ? 12.414 -3.195 1.440 1.00 97.81 210 GLY A O 1
ATOM 1526 N N . THR A 1 211 ? 10.206 -3.024 1.864 1.00 98.31 211 THR A N 1
ATOM 1527 C CA . THR A 1 211 ? 10.308 -3.113 3.332 1.00 98.31 211 THR A CA 1
ATOM 1528 C C . THR A 1 211 ? 9.492 -4.238 3.962 1.00 98.31 211 THR A C 1
ATOM 1530 O O . THR A 1 211 ? 9.735 -4.537 5.125 1.00 98.31 211 THR A O 1
ATOM 1533 N N . TYR A 1 212 ? 8.585 -4.889 3.218 1.00 98.19 212 TYR A N 1
ATOM 1534 C CA . TYR A 1 212 ? 7.599 -5.842 3.753 1.00 98.19 212 TYR A CA 1
ATOM 1535 C C . TYR A 1 212 ? 8.198 -6.902 4.685 1.00 98.19 212 TYR A C 1
ATOM 1537 O O . TYR A 1 212 ? 7.570 -7.261 5.671 1.00 98.19 212 TYR A O 1
ATOM 1545 N N . GLU A 1 213 ? 9.404 -7.391 4.393 1.00 97.38 213 GLU A N 1
ATOM 1546 C CA . GLU A 1 213 ? 10.078 -8.406 5.201 1.00 97.38 213 GLU A CA 1
ATOM 1547 C C . GLU A 1 213 ? 10.540 -7.847 6.554 1.00 97.38 213 GLU A C 1
ATOM 1549 O O . GLU A 1 213 ? 10.334 -8.483 7.584 1.00 97.38 213 GLU A O 1
ATOM 1554 N N . PHE A 1 214 ? 11.079 -6.623 6.582 1.00 98.44 214 PHE A N 1
ATOM 1555 C CA . PHE A 1 214 ? 11.424 -5.933 7.830 1.00 98.44 214 PHE A CA 1
ATOM 1556 C C . PHE A 1 214 ? 10.174 -5.578 8.637 1.00 98.44 214 PHE A C 1
ATOM 1558 O O . PHE A 1 214 ? 10.155 -5.736 9.857 1.00 98.44 214 PHE A O 1
ATOM 1565 N N . ASP A 1 215 ? 9.125 -5.122 7.950 1.00 98.69 215 ASP A N 1
ATOM 1566 C CA . ASP A 1 215 ? 7.861 -4.749 8.579 1.00 98.69 215 ASP A CA 1
ATOM 1567 C C . ASP A 1 215 ? 7.183 -5.982 9.193 1.00 98.69 215 ASP A C 1
ATOM 1569 O O . ASP A 1 215 ? 6.777 -5.945 10.355 1.00 98.69 215 ASP A O 1
ATOM 1573 N N . ALA A 1 216 ? 7.149 -7.109 8.478 1.00 98.44 216 ALA A N 1
ATOM 1574 C CA . ALA A 1 216 ? 6.615 -8.374 8.978 1.00 98.44 216 ALA A CA 1
ATOM 1575 C C . ALA A 1 216 ? 7.442 -8.946 10.146 1.00 98.44 216 ALA A C 1
ATOM 1577 O O . ALA A 1 216 ? 6.882 -9.483 11.100 1.00 98.44 216 ALA A O 1
ATOM 1578 N N . ALA A 1 217 ? 8.768 -8.778 10.122 1.00 98.38 217 ALA A N 1
ATOM 1579 C CA . ALA A 1 217 ? 9.658 -9.213 11.200 1.00 98.38 217 ALA A CA 1
ATOM 1580 C C . ALA A 1 217 ? 9.605 -8.321 12.458 1.00 98.38 217 ALA A C 1
ATOM 1582 O O . ALA A 1 217 ? 10.156 -8.684 13.496 1.00 98.38 217 ALA A O 1
ATOM 1583 N N . SER A 1 218 ? 8.963 -7.151 12.391 1.00 98.38 218 SER A N 1
ATOM 1584 C CA . SER A 1 218 ? 9.004 -6.141 13.461 1.00 98.38 218 SER A CA 1
ATOM 1585 C C . SER A 1 218 ? 8.294 -6.542 14.762 1.00 98.38 218 SER A C 1
ATOM 1587 O O . SER A 1 218 ? 8.508 -5.912 15.806 1.00 98.38 218 SER A O 1
ATOM 1589 N N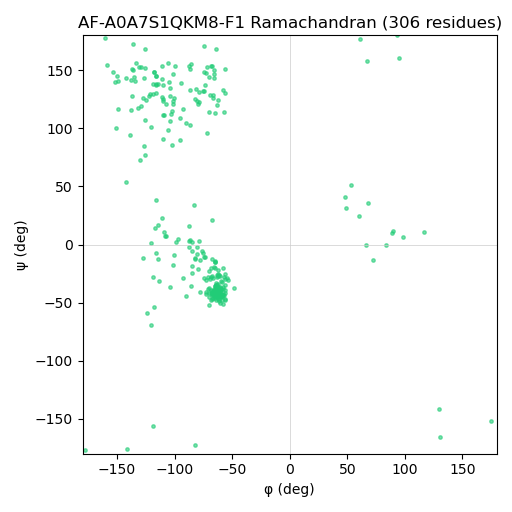 . GLY A 1 219 ? 7.387 -7.524 14.700 1.00 98.12 219 GLY A N 1
ATOM 1590 C CA . GLY A 1 219 ? 6.454 -7.834 15.786 1.00 98.12 219 GLY A CA 1
ATOM 1591 C C . GLY A 1 219 ? 5.529 -6.661 16.144 1.00 98.12 219 GLY A C 1
ATOM 1592 O O . GLY A 1 219 ? 5.128 -6.538 17.303 1.00 98.12 219 GLY A O 1
ATOM 1593 N N . VAL A 1 220 ? 5.294 -5.743 15.197 1.00 98.50 220 VAL A N 1
ATOM 1594 C CA . VAL A 1 220 ? 4.370 -4.598 15.308 1.00 98.50 220 VAL A CA 1
ATOM 1595 C C . VAL A 1 220 ? 3.270 -4.712 14.264 1.00 98.50 220 VAL A C 1
ATOM 1597 O O . VAL A 1 220 ? 2.095 -4.664 14.609 1.00 98.50 220 VAL A O 1
ATOM 1600 N N . PHE A 1 221 ? 3.651 -4.856 12.993 1.00 98.75 221 PHE A N 1
ATOM 1601 C CA . PHE A 1 221 ? 2.698 -4.956 11.894 1.00 98.75 221 PHE A CA 1
ATOM 1602 C C . PHE A 1 221 ? 2.020 -6.326 11.885 1.00 98.75 221 PHE A C 1
ATOM 1604 O O . PHE A 1 221 ? 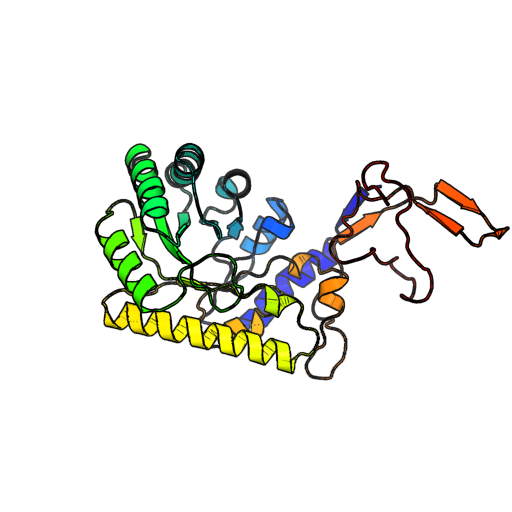2.687 -7.355 11.949 1.00 98.75 221 PHE A O 1
ATOM 1611 N N . THR A 1 222 ? 0.694 -6.327 11.769 1.00 98.81 222 THR A N 1
ATOM 1612 C CA . THR A 1 222 ? -0.133 -7.534 11.605 1.00 98.81 222 THR A CA 1
ATOM 1613 C C . THR A 1 222 ? -0.548 -7.749 10.149 1.00 98.81 222 THR A C 1
ATOM 1615 O O . THR A 1 222 ? -1.081 -8.797 9.792 1.00 98.81 222 THR A O 1
ATOM 1618 N N . GLU A 1 223 ? -0.290 -6.771 9.279 1.00 98.75 223 GLU A N 1
ATOM 1619 C CA . GLU A 1 223 ? -0.607 -6.814 7.854 1.00 98.75 223 GLU A CA 1
ATOM 1620 C C . GLU A 1 223 ? 0.417 -5.992 7.049 1.00 98.75 223 GLU A C 1
ATOM 1622 O O . GLU A 1 223 ? 0.816 -4.906 7.475 1.00 98.75 223 GLU A O 1
ATOM 1627 N N . VAL A 1 224 ? 0.825 -6.479 5.871 1.00 98.81 224 VAL A N 1
ATOM 1628 C CA . VAL A 1 224 ? 1.702 -5.742 4.940 1.00 98.81 224 VAL A CA 1
ATOM 1629 C C . VAL A 1 224 ? 1.033 -5.458 3.592 1.00 98.81 224 VAL A C 1
ATOM 1631 O O . VAL A 1 224 ? 0.235 -6.260 3.100 1.00 98.81 224 VAL A O 1
ATOM 1634 N N . GLN A 1 225 ? 1.402 -4.335 2.961 1.00 98.69 225 GLN A N 1
ATOM 1635 C CA . GLN A 1 225 ? 0.747 -3.774 1.772 1.00 98.69 225 GLN A CA 1
ATOM 1636 C C . GLN A 1 225 ? 1.609 -3.710 0.482 1.00 98.69 225 GLN A C 1
ATOM 1638 O O . GLN A 1 225 ? 1.510 -2.735 -0.278 1.00 98.69 225 GLN A O 1
ATOM 1643 N N . PRO A 1 226 ? 2.474 -4.696 0.156 1.00 98.56 226 PRO A N 1
ATOM 1644 C CA . PRO A 1 226 ? 3.290 -4.629 -1.052 1.00 98.56 226 PRO A CA 1
ATOM 1645 C C . PRO A 1 226 ? 2.424 -4.689 -2.323 1.00 98.56 226 PRO A C 1
ATOM 1647 O O . PRO A 1 226 ? 1.425 -5.400 -2.403 1.00 98.56 226 PRO A O 1
ATOM 1650 N N . GLY A 1 227 ? 2.817 -3.932 -3.350 1.00 98.25 227 GLY A N 1
ATOM 1651 C CA . GLY A 1 227 ? 2.096 -3.859 -4.628 1.00 98.25 227 GLY A CA 1
ATOM 1652 C C . GLY A 1 227 ? 2.987 -4.205 -5.812 1.00 98.25 227 GLY A C 1
ATOM 1653 O O . GLY A 1 227 ? 2.739 -5.173 -6.520 1.00 98.25 227 GLY A O 1
ATOM 1654 N N . SER A 1 228 ? 4.074 -3.452 -5.998 1.00 98.12 228 SER A N 1
ATOM 1655 C CA . SER A 1 228 ? 4.946 -3.574 -7.177 1.00 98.12 228 SER A CA 1
ATOM 1656 C C . SER A 1 228 ? 5.671 -4.917 -7.302 1.00 98.12 228 SER A C 1
ATOM 1658 O O . SER A 1 228 ? 6.171 -5.226 -8.378 1.00 98.12 228 SER A O 1
ATOM 1660 N N . TYR A 1 229 ? 5.714 -5.731 -6.242 1.00 98.06 229 TYR A N 1
ATOM 1661 C CA . TYR A 1 229 ? 6.383 -7.035 -6.243 1.00 98.06 229 TYR A CA 1
ATOM 1662 C C . TYR A 1 229 ? 5.868 -7.975 -7.346 1.00 98.06 229 TYR A C 1
ATOM 1664 O O . TYR A 1 229 ? 6.639 -8.777 -7.860 1.00 98.06 229 TYR A O 1
ATOM 1672 N N . VAL A 1 230 ? 4.594 -7.851 -7.755 1.00 98.31 230 VAL A N 1
ATOM 1673 C CA . VAL A 1 230 ? 4.023 -8.674 -8.837 1.00 98.31 230 VAL A CA 1
ATOM 1674 C C . VAL A 1 230 ? 4.712 -8.431 -10.179 1.00 98.31 230 VAL A C 1
ATOM 1676 O O . VAL A 1 230 ? 4.786 -9.342 -11.007 1.00 98.31 230 VAL A O 1
ATOM 1679 N N . PHE A 1 231 ? 5.257 -7.228 -10.374 1.00 97.62 231 PHE A N 1
ATOM 1680 C CA . PHE A 1 231 ? 5.926 -6.809 -11.602 1.00 97.62 231 PHE A CA 1
ATOM 1681 C C . PHE A 1 231 ? 7.443 -6.782 -11.497 1.00 97.62 231 PHE A C 1
ATOM 1683 O O . PHE A 1 231 ? 8.124 -7.077 -12.480 1.00 97.62 231 PHE A O 1
ATOM 1690 N N . GLY A 1 232 ? 7.956 -6.381 -10.333 1.00 91.12 232 GLY A N 1
ATOM 1691 C CA . GLY A 1 232 ? 9.239 -5.698 -10.278 1.00 91.12 232 GLY A CA 1
ATOM 1692 C C . GLY A 1 232 ? 9.192 -4.382 -11.063 1.00 91.12 232 GLY A C 1
ATOM 1693 O O . GLY A 1 232 ? 8.196 -4.026 -11.688 1.00 91.12 232 GLY A O 1
ATOM 1694 N N . ASP A 1 233 ? 10.284 -3.639 -11.023 1.00 93.12 233 ASP A N 1
ATOM 1695 C CA . ASP A 1 233 ? 10.601 -2.627 -12.024 1.00 93.12 233 ASP A CA 1
ATOM 1696 C C . ASP A 1 233 ? 12.103 -2.336 -11.953 1.00 93.12 233 ASP A C 1
ATOM 1698 O O . ASP A 1 233 ? 12.832 -2.913 -11.134 1.00 93.12 233 ASP A O 1
ATOM 1702 N N . VAL A 1 234 ? 12.572 -1.465 -12.843 1.00 92.31 234 VAL A N 1
ATOM 1703 C CA . VAL A 1 234 ? 13.975 -1.044 -12.899 1.00 92.31 234 VAL A CA 1
ATOM 1704 C C . VAL A 1 234 ? 14.403 -0.390 -11.588 1.00 92.31 234 VAL A C 1
ATOM 1706 O O . VAL A 1 234 ? 15.529 -0.588 -11.135 1.00 92.31 234 VAL A O 1
ATOM 1709 N N . ASP A 1 235 ? 13.527 0.389 -10.960 1.00 94.44 235 ASP A N 1
ATOM 1710 C CA . ASP A 1 235 ? 13.916 1.171 -9.803 1.00 94.44 235 ASP A CA 1
ATOM 1711 C C . ASP A 1 235 ? 14.000 0.324 -8.532 1.00 94.44 235 ASP A C 1
ATOM 1713 O O . ASP A 1 235 ? 14.970 0.447 -7.790 1.00 94.44 235 ASP A O 1
ATOM 1717 N N . TYR A 1 236 ? 13.068 -0.602 -8.314 1.00 95.25 236 TYR A N 1
ATOM 1718 C CA . TYR A 1 236 ? 13.167 -1.597 -7.250 1.00 95.25 236 TYR A CA 1
ATOM 1719 C C . TYR A 1 236 ? 14.360 -2.539 -7.448 1.00 95.25 236 TYR A C 1
ATOM 1721 O O . TYR A 1 236 ? 15.001 -2.893 -6.461 1.00 95.25 236 TYR A O 1
ATOM 1729 N N . SER A 1 237 ? 14.721 -2.894 -8.690 1.00 92.19 237 SER A N 1
ATOM 1730 C CA . SER A 1 237 ? 15.901 -3.743 -8.944 1.00 92.19 237 SER A CA 1
ATOM 1731 C C . SER A 1 237 ? 17.241 -3.079 -8.618 1.00 92.19 237 SER A C 1
ATOM 1733 O O . SER A 1 237 ? 18.255 -3.762 -8.547 1.00 92.19 237 SER A O 1
ATOM 1735 N N . ARG A 1 238 ? 17.266 -1.757 -8.395 1.00 93.19 238 ARG A N 1
ATOM 1736 C CA . ARG A 1 238 ? 18.469 -1.037 -7.942 1.00 93.19 238 ARG A CA 1
ATOM 1737 C C . ARG A 1 238 ? 18.683 -1.123 -6.433 1.00 93.19 238 ARG A C 1
ATOM 1739 O O . ARG A 1 238 ? 19.726 -0.685 -5.952 1.00 93.19 238 ARG A O 1
ATOM 1746 N N . ASN A 1 239 ? 17.702 -1.605 -5.669 1.00 97.19 239 ASN A N 1
ATOM 1747 C CA . ASN A 1 239 ? 17.918 -1.865 -4.251 1.00 97.19 239 ASN A CA 1
ATOM 1748 C C . ASN A 1 239 ? 18.932 -2.995 -4.089 1.00 97.19 239 ASN A C 1
ATOM 1750 O O . ASN A 1 239 ? 18.962 -3.916 -4.900 1.00 97.19 239 ASN A O 1
ATOM 1754 N N . LEU A 1 240 ? 19.727 -2.922 -3.027 1.00 97.62 240 LEU A N 1
ATOM 1755 C CA . LEU A 1 240 ? 20.716 -3.934 -2.684 1.00 97.62 240 LEU A CA 1
ATOM 1756 C C . LEU A 1 240 ? 20.189 -4.837 -1.563 1.00 97.62 240 LEU A C 1
ATOM 1758 O O . LEU A 1 240 ? 19.416 -4.381 -0.703 1.00 97.62 240 LEU A O 1
ATOM 1762 N N . ASP A 1 241 ? 20.585 -6.104 -1.595 1.00 96.00 241 ASP A N 1
ATOM 1763 C CA . ASP A 1 241 ? 20.404 -7.079 -0.520 1.00 96.00 241 ASP A CA 1
ATOM 1764 C C . ASP A 1 241 ? 21.496 -6.946 0.560 1.00 96.00 241 ASP A C 1
ATOM 1766 O O . ASP A 1 241 ? 22.243 -5.961 0.595 1.00 96.00 241 ASP A O 1
ATOM 1770 N N . ALA A 1 242 ? 21.519 -7.879 1.515 1.00 95.50 242 ALA A N 1
ATOM 1771 C CA . ALA A 1 242 ? 22.430 -7.833 2.656 1.00 95.50 242 ALA A CA 1
ATOM 1772 C C . ALA A 1 242 ? 23.899 -8.035 2.245 1.00 95.50 242 ALA A C 1
ATOM 1774 O O . ALA A 1 242 ? 24.800 -7.521 2.909 1.00 95.50 242 ALA A O 1
ATOM 1775 N N . GLU A 1 243 ? 24.126 -8.738 1.139 1.00 96.31 243 GLU A N 1
ATOM 1776 C CA . GLU A 1 243 ? 25.425 -9.015 0.537 1.00 96.31 243 GLU A CA 1
ATOM 1777 C C . GLU A 1 243 ? 25.923 -7.843 -0.327 1.00 96.31 243 GLU A C 1
ATOM 1779 O O . GLU A 1 243 ? 27.108 -7.768 -0.657 1.00 96.31 243 GLU A O 1
ATOM 1784 N N . GLY A 1 244 ? 25.044 -6.880 -0.623 1.00 95.81 244 GLY A N 1
ATOM 1785 C CA . GLY A 1 244 ? 25.340 -5.716 -1.453 1.00 95.81 244 GLY A CA 1
ATOM 1786 C C . GLY A 1 244 ? 25.084 -5.952 -2.941 1.00 95.81 244 GLY A C 1
ATOM 1787 O O . GLY A 1 244 ? 25.438 -5.091 -3.751 1.00 95.81 244 GLY A O 1
ATOM 1788 N N . ASP A 1 245 ? 24.455 -7.071 -3.296 1.00 95.44 245 ASP A N 1
ATOM 1789 C CA . ASP A 1 245 ? 24.060 -7.404 -4.656 1.00 95.44 245 ASP A CA 1
ATOM 1790 C C . ASP A 1 245 ? 22.665 -6.832 -4.973 1.00 95.44 245 ASP A C 1
ATOM 1792 O O . ASP A 1 245 ? 21.851 -6.599 -4.075 1.00 95.44 245 ASP A O 1
ATOM 1796 N N . PRO A 1 246 ? 22.343 -6.557 -6.251 1.00 93.12 246 PRO A N 1
ATOM 1797 C CA . PRO A 1 246 ? 21.006 -6.120 -6.635 1.00 93.12 246 PRO A CA 1
ATOM 1798 C C . PRO A 1 246 ? 19.926 -7.134 -6.240 1.00 93.12 246 PRO A C 1
ATOM 1800 O O . PRO A 1 246 ? 20.026 -8.324 -6.549 1.00 93.12 246 PRO A O 1
ATOM 1803 N N . VAL A 1 247 ? 18.839 -6.646 -5.636 1.00 90.94 247 VAL A N 1
ATOM 1804 C CA . VAL A 1 247 ? 17.700 -7.477 -5.236 1.00 90.94 247 VAL A CA 1
ATOM 1805 C C . VAL A 1 247 ? 17.140 -8.208 -6.455 1.00 90.94 247 VAL A C 1
ATOM 1807 O O . VAL A 1 247 ? 16.556 -7.615 -7.362 1.00 90.94 247 VAL A O 1
ATOM 1810 N N . SER A 1 248 ? 17.267 -9.533 -6.431 1.00 86.62 248 SER A N 1
ATOM 1811 C CA . SER A 1 248 ? 16.822 -10.441 -7.494 1.00 86.62 248 SER A CA 1
ATOM 1812 C C . SER A 1 248 ? 15.581 -11.257 -7.113 1.00 86.62 248 SER A C 1
ATOM 1814 O O . SER A 1 248 ? 15.144 -12.132 -7.860 1.00 86.62 248 SER A O 1
ATOM 1816 N N . ALA A 1 249 ? 14.979 -10.949 -5.957 1.00 87.25 249 ALA A N 1
ATOM 1817 C CA . ALA A 1 249 ? 13.803 -11.640 -5.440 1.00 87.25 249 ALA A CA 1
ATOM 1818 C C . ALA A 1 249 ? 12.599 -11.571 -6.396 1.00 87.25 249 ALA A C 1
ATOM 1820 O O . ALA A 1 249 ? 11.812 -12.511 -6.443 1.00 87.25 249 ALA A O 1
ATOM 1821 N N . TRP A 1 250 ? 12.456 -10.489 -7.162 1.00 94.31 250 TRP A N 1
ATOM 1822 C CA . TRP A 1 250 ? 11.317 -10.276 -8.053 1.00 94.31 250 TRP A CA 1
ATOM 1823 C C . TRP A 1 250 ? 11.752 -10.390 -9.510 1.00 94.31 250 TRP A C 1
ATOM 1825 O O . TRP A 1 250 ? 12.658 -9.689 -9.964 1.00 94.31 250 TRP A O 1
ATOM 1835 N N . ARG A 1 251 ? 11.083 -11.256 -10.268 1.00 95.75 251 ARG A N 1
ATOM 1836 C CA . ARG A 1 251 ? 11.268 -11.346 -11.717 1.00 95.75 251 ARG A CA 1
ATOM 1837 C C . ARG A 1 251 ? 10.600 -10.148 -12.380 1.00 95.75 251 ARG A C 1
ATOM 1839 O O . ARG A 1 251 ? 9.469 -9.819 -12.040 1.00 95.75 251 ARG A O 1
ATOM 1846 N N . GLN A 1 252 ? 11.259 -9.549 -13.370 1.00 96.25 252 GLN A N 1
ATOM 1847 C CA . GLN A 1 252 ? 10.621 -8.544 -14.221 1.00 96.25 252 GLN A CA 1
ATOM 1848 C C . GLN A 1 252 ? 9.501 -9.222 -15.022 1.00 96.25 252 GLN A C 1
ATOM 1850 O O . GLN A 1 252 ? 9.786 -10.081 -15.860 1.00 96.25 252 GLN A O 1
ATOM 1855 N N . SER A 1 253 ? 8.247 -8.865 -14.749 1.00 97.81 253 SER A N 1
ATOM 1856 C CA . SER A 1 253 ? 7.078 -9.435 -15.432 1.00 97.81 253 SER A CA 1
ATOM 1857 C C . SER A 1 253 ? 6.320 -8.416 -16.283 1.00 97.81 253 SER A C 1
ATOM 1859 O O . SER A 1 253 ? 5.534 -8.818 -17.133 1.00 97.81 253 SER A O 1
ATOM 1861 N N . LEU A 1 254 ? 6.590 -7.113 -16.144 1.00 97.62 254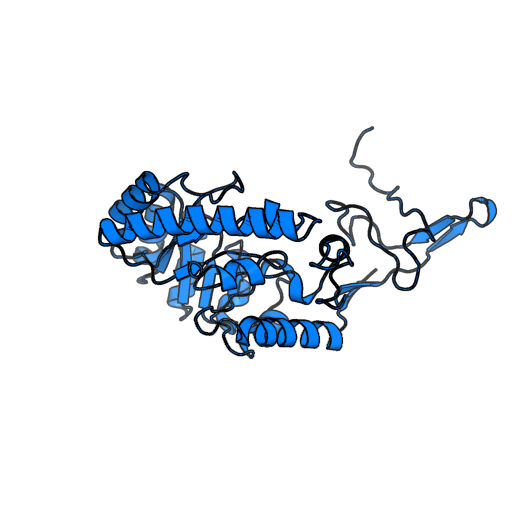 LEU A N 1
ATOM 1862 C CA . LEU A 1 254 ? 5.937 -6.061 -16.924 1.00 97.62 254 LEU A CA 1
ATOM 1863 C C . LEU A 1 254 ? 6.911 -5.396 -17.902 1.00 97.62 254 LEU A C 1
ATOM 1865 O O . LEU A 1 254 ? 7.974 -4.913 -17.519 1.00 97.62 254 LEU A O 1
ATOM 1869 N N . PHE A 1 255 ? 6.531 -5.340 -19.176 1.00 97.38 255 PHE A N 1
ATOM 1870 C CA . PHE A 1 255 ? 7.352 -4.797 -20.255 1.00 97.38 255 PHE A CA 1
ATOM 1871 C C . PHE A 1 255 ? 6.544 -3.861 -21.143 1.00 97.38 255 PHE A C 1
ATOM 1873 O O . PHE A 1 255 ? 5.333 -4.005 -21.275 1.00 97.38 255 PHE A O 1
ATOM 1880 N N . VAL A 1 256 ? 7.225 -2.949 -21.835 1.00 97.44 256 VAL A N 1
ATOM 1881 C CA . VAL A 1 256 ? 6.631 -2.220 -22.960 1.00 97.44 256 VAL A CA 1
ATOM 1882 C C . VAL A 1 256 ? 7.266 -2.706 -24.252 1.00 97.44 256 VAL A C 1
ATOM 1884 O O . VAL A 1 256 ? 8.443 -2.463 -24.514 1.00 97.44 256 VAL A O 1
ATOM 1887 N N . ALA A 1 257 ? 6.476 -3.400 -25.069 1.00 97.69 257 ALA A N 1
ATOM 1888 C CA . ALA A 1 257 ? 6.867 -3.762 -26.419 1.00 97.69 257 ALA A CA 1
ATOM 1889 C C . ALA A 1 257 ? 6.922 -2.500 -27.286 1.00 97.69 257 ALA A C 1
ATOM 1891 O O . ALA A 1 257 ? 5.962 -1.723 -27.340 1.00 97.69 257 ALA A O 1
ATOM 1892 N N . ALA A 1 258 ? 8.048 -2.321 -27.973 1.00 96.31 258 ALA A N 1
ATOM 1893 C CA . ALA A 1 258 ? 8.322 -1.174 -28.822 1.00 96.31 258 ALA A CA 1
ATOM 1894 C C . ALA A 1 258 ? 8.953 -1.619 -30.146 1.00 96.31 258 ALA A C 1
ATOM 1896 O O . ALA A 1 258 ? 9.671 -2.617 -30.206 1.00 96.31 258 ALA A O 1
ATOM 1897 N N . THR A 1 259 ? 8.702 -0.852 -31.201 1.00 97.12 259 THR A N 1
ATOM 1898 C CA . THR A 1 259 ? 9.233 -1.075 -32.549 1.00 97.12 259 THR A CA 1
ATOM 1899 C C . THR A 1 259 ? 10.245 0.011 -32.889 1.00 97.12 259 THR A C 1
ATOM 1901 O O . THR A 1 259 ? 10.005 1.190 -32.631 1.00 97.12 259 THR A O 1
ATOM 1904 N N . VAL A 1 260 ? 11.369 -0.365 -33.507 1.00 96.38 260 VAL A N 1
ATOM 1905 C CA . VAL A 1 260 ? 12.302 0.606 -34.099 1.00 96.38 260 VAL A CA 1
ATOM 1906 C C . VAL A 1 260 ? 11.647 1.223 -35.335 1.00 96.38 260 VAL A C 1
ATOM 1908 O O . VAL A 1 260 ? 11.439 0.537 -36.331 1.00 96.38 260 VAL A O 1
ATOM 1911 N N . VAL A 1 261 ? 11.348 2.520 -35.284 1.00 96.75 261 VAL A N 1
ATOM 1912 C CA . VAL A 1 261 ? 10.691 3.264 -36.378 1.00 96.75 261 VAL A CA 1
ATOM 1913 C C . VAL A 1 261 ? 11.656 4.111 -37.199 1.00 96.75 261 VAL A C 1
ATOM 1915 O O . VAL A 1 261 ? 11.336 4.528 -38.307 1.00 96.75 261 VAL A O 1
ATOM 1918 N N . SER A 1 262 ? 12.850 4.378 -36.672 1.00 96.19 262 SER A N 1
ATOM 1919 C CA . SER A 1 262 ? 13.901 5.081 -37.402 1.00 96.19 262 SER A CA 1
ATOM 1920 C C . SER A 1 262 ? 15.276 4.637 -36.930 1.00 96.19 262 SER A C 1
ATOM 1922 O O . SER A 1 262 ? 15.490 4.370 -35.746 1.00 96.19 262 SER A O 1
ATOM 1924 N N . ARG A 1 263 ? 16.223 4.578 -37.868 1.00 96.81 263 ARG A N 1
ATOM 1925 C CA . ARG A 1 263 ? 17.626 4.257 -37.615 1.00 96.81 263 ARG A CA 1
ATOM 1926 C C . ARG A 1 263 ? 18.506 5.283 -38.312 1.00 96.81 263 ARG A C 1
ATOM 1928 O O . ARG A 1 263 ? 18.534 5.357 -39.535 1.00 96.81 263 ARG A O 1
ATOM 1935 N N . ASN A 1 264 ? 19.279 6.023 -37.527 1.00 95.31 264 ASN A N 1
ATOM 1936 C CA . ASN A 1 264 ? 20.341 6.886 -38.019 1.00 95.31 264 ASN A CA 1
ATOM 1937 C C . ASN A 1 264 ? 21.692 6.235 -37.704 1.00 95.31 264 ASN A C 1
ATOM 1939 O O . ASN A 1 264 ? 22.197 6.321 -36.584 1.00 95.31 264 ASN A O 1
ATOM 1943 N N . THR A 1 265 ? 22.271 5.567 -38.701 1.00 94.62 265 THR A N 1
ATOM 1944 C CA . THR A 1 265 ? 23.541 4.844 -38.551 1.00 94.62 265 THR A CA 1
ATOM 1945 C C . THR A 1 265 ? 24.712 5.783 -38.261 1.00 94.62 265 THR A C 1
ATOM 1947 O O . THR A 1 265 ? 25.530 5.463 -37.403 1.00 94.62 265 THR A O 1
ATOM 1950 N N . ALA A 1 266 ? 24.770 6.950 -38.914 1.00 95.38 266 ALA A N 1
ATOM 1951 C CA . ALA A 1 266 ? 25.853 7.918 -38.728 1.00 95.38 266 ALA A CA 1
ATOM 1952 C C . ALA A 1 266 ? 25.890 8.465 -37.293 1.00 95.38 266 ALA A C 1
ATOM 1954 O O . ALA A 1 266 ? 26.951 8.543 -36.683 1.00 95.38 266 ALA A O 1
ATOM 1955 N N . ALA A 1 267 ? 24.720 8.764 -36.724 1.00 92.31 267 ALA A N 1
ATOM 1956 C CA . ALA A 1 267 ? 24.583 9.217 -35.341 1.00 92.31 267 ALA A CA 1
ATOM 1957 C C . ALA A 1 267 ? 24.473 8.068 -34.317 1.00 92.31 267 ALA A C 1
ATOM 1959 O O . ALA A 1 267 ? 24.229 8.336 -33.143 1.00 92.31 267 ALA A O 1
ATOM 1960 N N . ARG A 1 268 ? 24.592 6.798 -34.748 1.00 93.56 268 ARG A N 1
ATOM 1961 C CA . ARG A 1 268 ? 24.395 5.587 -33.922 1.00 93.56 268 ARG A CA 1
ATOM 1962 C C . ARG A 1 268 ? 23.108 5.627 -33.081 1.00 93.56 268 ARG A C 1
ATOM 1964 O O . ARG A 1 268 ? 23.096 5.213 -31.925 1.00 93.56 268 ARG A O 1
ATOM 1971 N N . ARG A 1 269 ? 22.020 6.127 -33.670 1.00 93.81 269 ARG A N 1
ATOM 1972 C CA . ARG A 1 269 ? 20.739 6.362 -32.993 1.00 93.81 269 ARG A CA 1
ATOM 1973 C C . ARG A 1 269 ? 19.641 5.486 -33.577 1.00 93.81 269 ARG A C 1
ATOM 1975 O O . ARG A 1 269 ? 19.509 5.372 -34.795 1.00 93.81 269 ARG A O 1
ATOM 1982 N N . VAL A 1 270 ? 18.811 4.940 -32.700 1.00 94.69 270 VAL A N 1
ATOM 1983 C CA . VAL A 1 270 ? 17.524 4.331 -33.048 1.00 94.69 270 VAL A CA 1
ATOM 1984 C C . VAL A 1 270 ? 16.404 5.103 -32.361 1.00 94.69 270 VAL A C 1
ATOM 1986 O O . VAL A 1 270 ? 16.608 5.659 -31.284 1.00 94.69 270 VAL A O 1
ATOM 1989 N N . VAL A 1 271 ? 15.240 5.167 -32.998 1.00 94.88 271 VAL A N 1
ATOM 1990 C CA . VAL A 1 271 ? 14.028 5.767 -32.428 1.00 94.88 271 VAL A CA 1
ATOM 1991 C C . VAL A 1 271 ? 12.987 4.673 -32.282 1.00 94.88 271 VAL A C 1
ATOM 1993 O O . VAL A 1 271 ? 12.742 3.930 -33.235 1.00 94.88 271 VAL A O 1
ATOM 1996 N N . LEU A 1 272 ? 12.392 4.585 -31.095 1.00 95.38 272 LEU A N 1
ATOM 1997 C CA . LEU A 1 272 ? 11.321 3.648 -30.776 1.00 95.38 272 LEU A CA 1
ATOM 1998 C C . LEU A 1 272 ? 9.957 4.345 -30.841 1.00 95.38 272 LEU A C 1
ATOM 2000 O O . LEU A 1 272 ? 9.857 5.547 -30.602 1.00 95.38 272 LEU A O 1
ATOM 2004 N N . ASP A 1 273 ? 8.900 3.584 -31.118 1.00 95.12 273 ASP A N 1
ATOM 2005 C CA . ASP A 1 273 ? 7.508 4.062 -31.071 1.00 95.12 273 ASP A CA 1
ATOM 2006 C C . ASP A 1 273 ? 6.918 4.146 -29.644 1.00 95.12 273 ASP A C 1
ATOM 2008 O O . ASP A 1 273 ? 5.744 4.481 -29.475 1.00 95.12 273 ASP A O 1
ATOM 2012 N N . ALA A 1 274 ? 7.714 3.846 -28.612 1.00 94.25 274 ALA A N 1
ATOM 2013 C CA . ALA A 1 274 ? 7.345 3.956 -27.203 1.00 94.25 274 ALA A CA 1
ATOM 2014 C C . ALA A 1 274 ? 7.996 5.197 -26.570 1.00 94.25 274 ALA A C 1
ATOM 2016 O O . ALA A 1 274 ? 9.196 5.213 -26.309 1.00 94.25 274 ALA A O 1
ATOM 2017 N N . GLY A 1 275 ? 7.194 6.235 -26.319 1.00 91.19 275 GLY A N 1
ATOM 2018 C CA . GLY A 1 275 ? 7.609 7.449 -25.601 1.00 91.19 275 GLY A CA 1
ATOM 2019 C C . GLY A 1 275 ? 6.807 7.670 -24.315 1.00 91.19 275 GLY A C 1
ATOM 2020 O O . GLY A 1 275 ? 6.187 6.743 -23.800 1.00 91.19 275 GLY A O 1
ATOM 2021 N N . LEU A 1 276 ? 6.732 8.921 -23.844 1.00 91.06 276 LEU A N 1
ATOM 2022 C CA . LEU A 1 276 ? 6.075 9.299 -22.574 1.00 91.06 276 LEU A CA 1
ATOM 2023 C C . LEU A 1 276 ? 4.589 8.912 -22.463 1.00 91.06 276 LEU A C 1
ATOM 2025 O O . LEU A 1 276 ? 4.051 8.821 -21.367 1.00 91.06 276 LEU A O 1
ATOM 2029 N N . LYS A 1 277 ? 3.909 8.671 -23.591 1.00 92.38 277 LYS A N 1
ATOM 2030 C CA . LYS A 1 277 ? 2.523 8.170 -23.596 1.00 92.38 277 LYS A CA 1
ATOM 2031 C C . LYS A 1 277 ? 2.409 6.667 -23.304 1.00 92.38 277 LYS A C 1
ATOM 2033 O O . LYS A 1 277 ? 1.303 6.187 -23.093 1.00 92.38 277 LYS A O 1
ATOM 2038 N N . ALA A 1 278 ? 3.520 5.933 -23.346 1.00 93.19 278 ALA A N 1
ATOM 2039 C CA . ALA A 1 278 ? 3.587 4.493 -23.104 1.00 93.19 278 ALA A CA 1
ATOM 2040 C C . ALA A 1 278 ? 4.361 4.145 -21.821 1.00 93.19 278 ALA A C 1
ATOM 2042 O O . ALA A 1 278 ? 4.045 3.146 -21.184 1.00 93.19 278 ALA A O 1
ATOM 2043 N N . VAL A 1 279 ? 5.361 4.951 -21.444 1.00 91.62 279 VAL A N 1
ATOM 2044 C CA . VAL A 1 279 ? 6.213 4.738 -20.263 1.00 91.62 279 VAL A CA 1
ATOM 2045 C C . VAL A 1 279 ? 6.405 6.067 -19.534 1.00 91.62 279 VAL A C 1
ATOM 2047 O O . VAL A 1 279 ? 6.811 7.044 -20.163 1.00 91.62 279 VAL A O 1
ATOM 2050 N N . SER A 1 280 ? 6.142 6.107 -18.223 1.00 90.56 280 SER A N 1
ATOM 2051 C CA . SER A 1 280 ? 6.500 7.267 -17.393 1.00 90.56 280 SER A CA 1
ATOM 2052 C C . SER A 1 280 ? 8.009 7.309 -17.130 1.00 90.56 280 SER A C 1
ATOM 2054 O O . SER A 1 280 ? 8.655 6.268 -17.052 1.00 90.56 280 SER A O 1
ATOM 2056 N N . TYR A 1 281 ? 8.560 8.515 -16.992 1.00 88.94 281 TYR A N 1
ATOM 2057 C CA . TYR A 1 281 ? 9.980 8.769 -16.719 1.00 88.94 281 TYR A CA 1
ATOM 2058 C C . TYR A 1 281 ? 10.221 9.294 -15.294 1.00 88.94 281 TYR A C 1
ATOM 2060 O O . TYR A 1 281 ? 11.335 9.715 -14.985 1.00 88.94 281 TYR A O 1
ATOM 2068 N N . ASP A 1 282 ? 9.207 9.259 -14.420 1.00 87.31 282 ASP A N 1
ATOM 2069 C CA . ASP A 1 282 ? 9.288 9.807 -13.054 1.00 87.31 282 ASP A CA 1
ATOM 2070 C C . ASP A 1 282 ? 10.436 9.191 -12.223 1.00 87.31 282 ASP A C 1
ATOM 2072 O O . ASP A 1 282 ? 11.007 9.867 -11.372 1.00 87.31 282 ASP A O 1
ATOM 2076 N N . SER A 1 283 ? 10.834 7.946 -12.525 1.00 88.00 283 SER A N 1
ATOM 2077 C CA . SER A 1 283 ? 11.960 7.230 -11.887 1.00 88.00 283 SER A CA 1
ATOM 2078 C C . SER A 1 283 ? 13.166 7.022 -12.823 1.00 88.00 283 SER A C 1
ATOM 2080 O O . SER A 1 283 ? 13.992 6.120 -12.634 1.00 88.00 283 SER A O 1
ATOM 2082 N N . GLY A 1 284 ? 13.274 7.865 -13.852 1.00 88.38 284 GLY A N 1
ATOM 2083 C CA . GLY A 1 284 ? 14.279 7.776 -14.907 1.00 88.38 284 GLY A CA 1
ATOM 2084 C C . GLY A 1 284 ? 13.812 6.983 -16.135 1.00 88.38 284 GLY A C 1
ATOM 2085 O O . GLY A 1 284 ? 12.672 6.520 -16.194 1.00 88.38 284 GLY A O 1
ATOM 2086 N N . PRO A 1 285 ? 14.677 6.853 -17.157 1.00 89.88 285 PRO A N 1
ATOM 2087 C CA . PRO A 1 285 ? 14.334 6.144 -18.384 1.00 89.88 285 PRO A CA 1
ATOM 2088 C C . PRO A 1 285 ? 14.161 4.631 -18.146 1.00 89.88 285 PRO A C 1
ATOM 2090 O O . PRO A 1 285 ? 14.798 4.077 -17.243 1.00 89.88 285 PRO A O 1
ATOM 2093 N N . PRO A 1 286 ? 13.361 3.939 -18.984 1.00 92.19 286 PRO A N 1
ATOM 2094 C CA . PRO A 1 286 ? 13.295 2.479 -18.972 1.00 92.19 286 PRO A CA 1
ATOM 2095 C C . PRO A 1 286 ? 14.638 1.862 -19.377 1.00 92.19 286 PRO A C 1
ATOM 2097 O O . PRO A 1 286 ? 15.497 2.548 -19.922 1.00 92.19 286 PRO A O 1
ATOM 2100 N N . LEU A 1 287 ? 14.791 0.552 -19.178 1.00 92.44 287 LEU A N 1
ATOM 2101 C CA . LEU A 1 287 ? 15.905 -0.234 -19.718 1.00 92.44 287 LEU A CA 1
ATOM 2102 C C . LEU A 1 287 ? 15.441 -1.101 -20.894 1.00 92.44 287 LEU A C 1
ATOM 2104 O O . LEU A 1 287 ? 14.264 -1.452 -21.005 1.00 92.44 287 LEU A O 1
ATOM 2108 N N . VAL A 1 288 ? 16.374 -1.474 -21.773 1.00 93.44 288 VAL A N 1
ATOM 2109 C CA . VAL A 1 288 ? 16.107 -2.399 -22.884 1.00 93.44 288 VAL A CA 1
ATOM 2110 C C . VAL A 1 288 ? 16.431 -3.820 -22.436 1.00 93.44 288 VAL A C 1
ATOM 2112 O O . VAL A 1 288 ? 17.581 -4.146 -22.147 1.00 93.44 288 VAL A O 1
ATOM 2115 N N . ARG A 1 289 ? 15.418 -4.692 -22.400 1.00 92.00 289 ARG A N 1
ATOM 2116 C CA . ARG A 1 289 ? 15.597 -6.095 -22.003 1.00 92.00 289 ARG A CA 1
ATOM 2117 C C . ARG A 1 289 ? 16.647 -6.786 -22.882 1.00 92.00 289 ARG A C 1
ATOM 2119 O O . ARG A 1 289 ? 16.559 -6.757 -24.106 1.00 92.00 289 ARG A O 1
ATOM 2126 N N . GLY A 1 290 ? 17.600 -7.459 -22.237 1.00 90.44 290 GLY A N 1
ATOM 2127 C CA . GLY A 1 290 ? 18.676 -8.202 -22.902 1.00 90.44 290 GLY A CA 1
ATOM 2128 C C . GLY A 1 290 ? 19.875 -7.346 -23.314 1.00 90.44 290 GLY A C 1
ATOM 2129 O O . GLY A 1 290 ? 20.826 -7.879 -23.879 1.00 90.44 290 GLY A O 1
ATOM 2130 N N . TRP A 1 291 ? 19.844 -6.039 -23.052 1.00 91.12 291 TRP A N 1
ATOM 2131 C CA . TRP A 1 291 ? 20.991 -5.154 -23.228 1.00 91.12 291 TRP A CA 1
ATOM 2132 C C . TRP A 1 291 ? 21.571 -4.828 -21.847 1.00 91.12 291 TRP A C 1
ATOM 2134 O O . TRP A 1 291 ? 20.794 -4.624 -20.916 1.00 91.12 291 TRP A O 1
ATOM 2144 N N . PRO A 1 292 ? 22.904 -4.772 -21.681 1.00 86.44 292 PRO A N 1
ATOM 2145 C CA . PRO A 1 292 ? 23.474 -4.230 -20.454 1.00 86.44 292 PRO A CA 1
ATOM 2146 C C . PRO A 1 292 ? 23.141 -2.738 -20.344 1.00 86.44 292 PRO A C 1
ATOM 2148 O O . PRO A 1 292 ? 23.061 -2.050 -21.362 1.00 86.44 292 PRO A O 1
ATOM 2151 N N . ASP A 1 293 ? 23.011 -2.218 -19.125 1.00 82.06 293 ASP A N 1
ATOM 2152 C CA . ASP A 1 293 ? 22.632 -0.819 -18.862 1.00 82.06 293 ASP A CA 1
ATOM 2153 C C . ASP A 1 293 ? 23.543 0.201 -19.569 1.00 82.06 293 ASP A C 1
ATOM 2155 O O . ASP A 1 293 ? 23.108 1.282 -19.959 1.00 82.06 293 ASP A O 1
ATOM 2159 N N . SER A 1 294 ? 24.809 -0.159 -19.799 1.00 84.31 294 SER A N 1
ATOM 2160 C CA . SER A 1 294 ? 25.795 0.666 -20.505 1.00 84.31 294 SER A CA 1
ATOM 2161 C C . SER A 1 294 ? 25.697 0.620 -22.036 1.00 84.31 294 SER A C 1
ATOM 2163 O O . SER A 1 294 ? 26.385 1.389 -22.710 1.00 84.31 294 SER A O 1
ATOM 2165 N N . ALA A 1 295 ? 24.868 -0.256 -22.617 1.00 87.19 295 ALA A N 1
ATOM 2166 C CA . ALA A 1 295 ? 24.805 -0.456 -24.068 1.00 87.19 295 ALA A CA 1
ATOM 2167 C C . ALA A 1 295 ? 24.202 0.730 -24.824 1.00 87.19 295 ALA A C 1
ATOM 2169 O O . ALA A 1 295 ? 24.538 0.946 -25.992 1.00 87.19 295 ALA A O 1
ATOM 2170 N N . ALA A 1 296 ? 23.292 1.476 -24.196 1.00 86.94 296 ALA A N 1
ATOM 2171 C CA . ALA A 1 296 ? 22.625 2.600 -24.832 1.00 86.94 296 ALA A CA 1
ATOM 2172 C C . ALA A 1 296 ? 22.210 3.666 -23.825 1.00 86.94 296 ALA A C 1
ATOM 2174 O O . ALA A 1 296 ? 21.655 3.375 -22.771 1.00 86.94 296 ALA A O 1
ATOM 2175 N N . ARG A 1 297 ? 22.392 4.927 -24.220 1.00 88.81 297 ARG A N 1
ATOM 2176 C CA . ARG A 1 297 ? 21.752 6.054 -23.551 1.00 88.81 297 ARG A CA 1
ATOM 2177 C C . ARG A 1 297 ? 20.326 6.193 -24.074 1.00 88.81 297 ARG A C 1
ATOM 2179 O O . ARG A 1 297 ? 20.122 6.315 -25.281 1.00 88.81 297 ARG A O 1
ATOM 2186 N N . ILE A 1 298 ? 19.357 6.193 -23.165 1.00 90.19 298 ILE A N 1
ATOM 2187 C CA . ILE A 1 298 ? 17.937 6.345 -23.489 1.00 90.19 298 ILE A CA 1
ATOM 2188 C C . ILE A 1 298 ? 17.525 7.784 -23.190 1.00 90.19 298 ILE A C 1
ATOM 2190 O O . ILE A 1 298 ? 17.691 8.276 -22.076 1.00 90.19 298 ILE A O 1
ATOM 2194 N N . GLU A 1 299 ? 16.997 8.462 -24.205 1.00 85.69 299 GLU A N 1
ATOM 2195 C CA . GLU A 1 299 ? 16.582 9.863 -24.147 1.00 85.69 299 GLU A CA 1
ATOM 2196 C C . GLU A 1 299 ? 15.125 9.978 -24.612 1.00 85.69 299 GLU A C 1
ATOM 2198 O O . GLU A 1 299 ? 14.706 9.284 -25.540 1.00 85.69 299 GLU A O 1
ATOM 2203 N N . SER A 1 300 ? 14.351 10.869 -23.989 1.00 79.25 300 SER A N 1
ATOM 2204 C CA . SER A 1 300 ? 13.027 11.264 -24.480 1.00 79.25 300 SER A CA 1
ATOM 2205 C C . SER A 1 300 ? 13.144 12.637 -25.140 1.00 79.25 300 SER A C 1
ATOM 2207 O O . SER A 1 300 ? 13.428 13.622 -24.468 1.00 79.25 300 SER A O 1
ATOM 2209 N N . GLY A 1 301 ? 12.967 12.698 -26.462 1.00 63.62 301 GLY A N 1
ATOM 2210 C CA . GLY A 1 301 ? 13.062 13.939 -27.249 1.00 63.62 301 GLY A CA 1
ATOM 2211 C C . GLY A 1 301 ? 11.722 14.462 -27.775 1.00 63.62 301 GLY A C 1
ATOM 2212 O O . GLY A 1 301 ? 11.703 15.363 -28.606 1.00 63.62 301 GLY A O 1
ATOM 2213 N N . GLY A 1 302 ? 10.601 13.860 -27.361 1.00 56.69 302 GLY A N 1
ATOM 2214 C CA . GLY A 1 302 ? 9.295 14.039 -27.998 1.00 56.69 302 GLY A CA 1
ATOM 2215 C C . GLY A 1 302 ? 8.182 14.374 -27.012 1.00 56.69 302 GLY A C 1
ATOM 2216 O O . GLY A 1 302 ? 7.317 13.543 -26.747 1.00 56.69 302 GLY A O 1
ATOM 2217 N N . GLY A 1 303 ? 8.184 15.600 -26.495 1.00 49.25 303 GLY A N 1
ATOM 2218 C CA . GLY A 1 303 ? 7.078 16.157 -25.721 1.00 49.25 303 GLY A CA 1
ATOM 2219 C C . GLY A 1 303 ? 7.034 17.668 -25.898 1.00 49.25 303 GLY A C 1
ATOM 2220 O O . GLY A 1 303 ? 7.792 18.380 -25.259 1.00 49.25 303 GLY A O 1
ATOM 2221 N N . GLY A 1 304 ? 6.141 18.175 -26.752 1.00 45.16 304 GLY A N 1
ATOM 2222 C CA . GLY A 1 304 ? 5.944 19.615 -26.986 1.00 45.16 304 GLY A CA 1
ATOM 2223 C C . GLY A 1 304 ? 5.355 20.396 -25.801 1.00 45.16 304 GLY A C 1
ATOM 2224 O O . GLY A 1 304 ? 4.782 21.458 -26.015 1.00 45.16 304 GLY A O 1
ATOM 2225 N N . HIS A 1 305 ? 5.465 19.886 -24.571 1.00 45.72 305 HIS A N 1
ATOM 2226 C CA . HIS A 1 305 ? 4.947 20.509 -23.353 1.00 45.72 305 HIS A CA 1
ATOM 2227 C C . HIS A 1 305 ? 5.888 20.308 -22.157 1.00 45.72 305 HIS A C 1
ATOM 2229 O O . HIS A 1 305 ? 5.454 19.853 -21.110 1.00 45.72 305 HIS A O 1
ATOM 2235 N N . THR A 1 306 ? 7.158 20.675 -22.299 1.00 35.97 306 THR A N 1
ATOM 2236 C CA . THR A 1 306 ? 7.973 21.199 -21.189 1.00 35.97 306 THR A CA 1
ATOM 2237 C C . THR A 1 306 ? 8.978 22.181 -21.788 1.00 35.97 306 THR A C 1
ATOM 2239 O O . THR A 1 306 ? 9.760 21.811 -22.659 1.00 35.97 306 THR A O 1
ATOM 2242 N N . ASN A 1 307 ? 8.864 23.447 -21.385 1.00 32.16 307 ASN A N 1
ATOM 2243 C CA . ASN A 1 307 ? 9.774 24.545 -21.728 1.00 32.16 307 ASN A CA 1
ATOM 2244 C C . ASN A 1 307 ? 11.103 24.398 -20.927 1.00 32.16 307 ASN A C 1
ATOM 2246 O O . ASN A 1 307 ? 11.142 23.543 -20.044 1.00 32.16 307 ASN A O 1
ATOM 2250 N N . PRO A 1 308 ? 12.139 25.205 -21.235 1.00 35.72 308 PRO A N 1
ATOM 2251 C CA . PRO A 1 308 ? 13.551 24.830 -21.435 1.00 35.72 308 PRO A CA 1
ATOM 2252 C C . PRO A 1 308 ? 14.289 24.193 -20.254 1.00 35.72 308 PRO A C 1
ATOM 2254 O O . PRO A 1 308 ? 13.971 24.525 -19.091 1.00 35.72 308 PRO A O 1
#

pLDDT: mean 95.5, std 8.87, range [32.16, 98.94]

Secondary structure (DSSP, 8-state):
-EEEE-HHHHHHHHHHHHHHHTT-TT-EE--BGGGT--HHHHHHHHTSTTB--EEESSHHHHHHHHHHHSEEEE-S----HHHHHHHHHHHHTT-EEEEEESSHHHHHHHHHHHHHHT--EEEEEEB-SS--SSSBSSHHHHHHHHHHHHT-TTEEEEEEEE--GGGGG-SSHHHHHHHHHHHHHHHHHHHHHHHHTT---SEEEE--TTTHHHHHHTTS-SEE---GGGT--TTGGGSB-TTSSB--SS---EEEE--EEEEETTTTEEEES--TTTS--TT-----TTS-GGG--------SS---